Protein AF-A0A3N4J731-F1 (afdb_monomer_lite)

Organism: NCBI:txid1336337

Sequence (318 aa):
MELRLSNFEKCLHQVKSQILVSRDSRQSLLQDPQMEKMYSTIKEFVDAPNLLSREVDTFKVLKNMSKSISDIKNSVNFNQLKITKDENMYIRVFIKSLFLRLDLKSPQLFDRNKLLAFLMKNGTTGIDSHIFINKKTEALRVLSECLTEEKSMFKSSLKNASYQVLPIESFAQHLFNLKNYSTDTESKKEKMRLVAAKWRFITEEIWKSSLSPRKWWEQVFKCLDTLYKETTNSASSSLDLHKCLLANDISKYTPSENTPTSDDNLNLLSDIDNGISEIEVEQEAEEDVTLPDNSDLETESSDERSSITQLSNDDSIL

Secondary structure (DSSP, 8-state):
-HHHHHHHHHHHHHHHHHH---HHHHHHHHH-TTTT---SSHHHHHHHHHHHHHHHHHHHHHHHHHHHHHHHHHHHHHHHTSPPHHHHHHHHHHHHHHHT--S---GGGGSHHHHHHHHHHH-BTTB-HHHHHHTHHHHHHHHHHHHHHHHHHHHHHHH-HHHHTS-HHHHHHHHHT-TTTTTS-HHHHHHHHHHHHHHHHHHTTTTT----HHHHHHHHHHHHHHHHHHHHHSSS-HHHHHHHHHHHHHHHHSPPTTSPPP--------------------------------------------------------

pLDDT: mean 71.12, std 22.88, range [25.11, 96.19]

Foldseek 3Di:
DVVVVVVVVVVVVVVVVVPPCDPVNVVCVVPVPVPPPPPPDPVCVVCVVVVVVVVVVVVVVVVVVNVVVVVVVVVVLVVLLAQDPVNLVQLLLVLLVVLLDLDLDQLLCLPLVSVLVVCLVCPGVPGHSVNCVSNVVNSSVSSVVSSVVSLVLLLVLLLPPVLLLAALQSSLCSNSVDPCLVVDDPVSSVSSSLSSLVQSVLCVVLNPDPDDSVVSVVSSSVSSNVLNVVCVVDPDHSVVVSVVSSVVSNVRNPDDPPDDDDPPPPPDDDDDDDDRDDDDDDDDDDDDDDDDDDDDDDDDDDDDDDDDDDDDDDDDDD

Radius of gyration: 34.02 Å; chains: 1; bounding box: 78×56×100 Å

Struc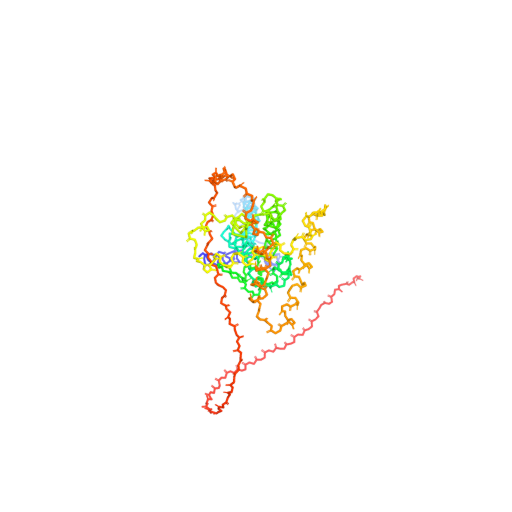ture (mmCIF, N/CA/C/O backbone):
data_AF-A0A3N4J731-F1
#
_entry.id   AF-A0A3N4J731-F1
#
loop_
_atom_site.group_PDB
_atom_site.id
_atom_site.type_symbol
_atom_site.label_atom_id
_atom_site.label_alt_id
_atom_site.label_comp_id
_atom_site.label_asym_id
_atom_site.label_entity_id
_atom_site.label_seq_id
_atom_site.pdbx_PDB_ins_code
_atom_site.Cartn_x
_atom_site.Cartn_y
_atom_site.Cartn_z
_atom_site.occupancy
_atom_site.B_iso_or_equiv
_atom_site.auth_seq_id
_atom_site.auth_comp_id
_atom_site.auth_asym_id
_atom_site.auth_atom_id
_atom_site.pdbx_PDB_model_num
ATOM 1 N N . MET A 1 1 ? -1.343 7.683 31.105 1.00 49.31 1 MET A N 1
ATOM 2 C CA . MET A 1 1 ? -2.789 7.712 30.773 1.00 49.31 1 MET A CA 1
ATOM 3 C C . MET A 1 1 ? -3.466 6.396 31.172 1.00 49.31 1 MET A C 1
ATOM 5 O O . MET A 1 1 ? -4.515 6.442 31.800 1.00 49.31 1 MET A O 1
ATOM 9 N N . GLU A 1 2 ? -2.820 5.251 30.937 1.00 42.38 2 GLU A N 1
ATOM 10 C CA . GLU A 1 2 ? -3.285 3.901 31.316 1.00 42.38 2 GLU A CA 1
ATOM 11 C C . GLU A 1 2 ? -3.574 3.710 32.813 1.00 42.38 2 GLU A C 1
ATOM 13 O O . GLU A 1 2 ? -4.618 3.172 33.164 1.00 42.38 2 GLU A O 1
ATOM 18 N N . LEU A 1 3 ? -2.729 4.240 33.708 1.00 47.56 3 LEU A N 1
ATOM 19 C CA . LEU A 1 3 ? -2.951 4.139 35.161 1.00 47.56 3 LEU A CA 1
ATOM 20 C C . LEU A 1 3 ? -4.273 4.798 35.605 1.00 47.56 3 LEU A C 1
ATOM 22 O O . LEU A 1 3 ? -4.965 4.309 36.495 1.00 47.56 3 LEU A O 1
ATOM 26 N N . ARG A 1 4 ? -4.650 5.909 34.954 1.00 52.44 4 ARG A N 1
ATOM 27 C CA . ARG A 1 4 ? -5.914 6.610 35.232 1.00 52.44 4 ARG A CA 1
ATOM 28 C C . ARG A 1 4 ? -7.114 5.830 34.701 1.00 52.44 4 ARG A C 1
ATOM 30 O O . ARG A 1 4 ? -8.144 5.807 35.365 1.00 52.44 4 ARG A O 1
ATOM 37 N N . LEU A 1 5 ? -6.968 5.168 33.552 1.00 54.72 5 LEU A N 1
ATOM 38 C CA . LEU A 1 5 ? -8.008 4.309 32.988 1.00 54.72 5 LEU A CA 1
ATOM 39 C C . LEU A 1 5 ? -8.229 3.054 33.841 1.00 54.72 5 LEU A C 1
ATOM 41 O O . LEU A 1 5 ? -9.369 2.731 34.149 1.00 54.72 5 LEU A O 1
ATOM 45 N N . SER A 1 6 ? -7.151 2.405 34.292 1.00 62.56 6 SER A N 1
ATOM 46 C CA . SER A 1 6 ? -7.227 1.223 35.159 1.00 62.56 6 SER A CA 1
ATOM 47 C C . SER A 1 6 ? -7.891 1.542 36.503 1.00 62.56 6 SER A C 1
ATOM 49 O O . SER A 1 6 ? -8.760 0.805 36.968 1.00 62.56 6 SER A O 1
ATOM 51 N N . ASN A 1 7 ? -7.557 2.689 37.105 1.00 60.88 7 ASN A N 1
ATOM 52 C CA . ASN A 1 7 ? -8.210 3.141 38.335 1.00 60.88 7 ASN A CA 1
ATOM 53 C C . ASN A 1 7 ? -9.693 3.472 38.114 1.00 60.88 7 ASN A C 1
ATOM 55 O O . ASN A 1 7 ? -10.524 3.172 38.971 1.00 60.88 7 ASN A O 1
ATOM 59 N N . PHE A 1 8 ? -10.040 4.039 36.957 1.00 65.00 8 PHE A N 1
ATOM 60 C CA . PHE A 1 8 ? -11.428 4.303 36.594 1.00 65.00 8 PHE A CA 1
ATOM 61 C C . PHE A 1 8 ? -12.225 3.009 36.364 1.00 65.00 8 PHE A C 1
ATOM 63 O O . PHE A 1 8 ? -13.337 2.891 36.874 1.00 65.00 8 PHE A O 1
ATOM 70 N N . GLU A 1 9 ? -11.655 2.005 35.688 1.00 66.25 9 GLU A N 1
ATOM 71 C CA . GLU A 1 9 ? -12.271 0.680 35.526 1.00 66.25 9 GLU A CA 1
ATOM 72 C C . GLU A 1 9 ? -12.475 -0.041 36.860 1.00 66.25 9 GLU A C 1
ATOM 74 O O . GLU A 1 9 ? -13.540 -0.623 37.077 1.00 66.25 9 GLU A O 1
ATOM 79 N N . LYS A 1 10 ? -11.503 0.036 37.777 1.00 67.00 10 LYS A N 1
ATOM 80 C CA . LYS A 1 10 ? -11.634 -0.519 39.132 1.00 67.00 10 LYS A CA 1
ATOM 81 C C . LYS A 1 10 ? -12.763 0.155 39.910 1.00 67.00 10 LYS A C 1
ATOM 83 O O . LYS A 1 10 ? -13.610 -0.545 40.462 1.00 67.00 10 LYS A O 1
ATOM 88 N N . CYS A 1 11 ? -12.833 1.488 39.883 1.00 61.78 11 CYS A N 1
ATOM 89 C CA . CYS A 1 11 ? -13.945 2.236 40.477 1.00 61.78 11 CYS A CA 1
ATOM 90 C C . CYS A 1 11 ? -15.290 1.835 39.861 1.00 61.78 11 CYS A C 1
ATOM 92 O O . CYS A 1 11 ? -16.267 1.622 40.575 1.00 61.78 11 CYS A O 1
ATOM 94 N N . LEU A 1 12 ? -15.346 1.675 38.540 1.00 63.78 12 LEU A N 1
ATOM 95 C CA . LEU A 1 12 ? -16.556 1.260 37.839 1.00 63.78 12 LEU A CA 1
ATOM 96 C C . LEU A 1 12 ? -17.015 -0.143 38.224 1.00 63.78 12 LEU A C 1
ATOM 98 O O . LEU A 1 12 ? -18.209 -0.369 38.421 1.00 63.78 12 LEU A O 1
ATOM 102 N N . HIS A 1 13 ? -16.078 -1.079 38.354 1.00 65.06 13 HIS A N 1
ATOM 103 C CA . HIS A 1 13 ? -16.375 -2.427 38.821 1.00 65.06 13 HIS A CA 1
ATOM 104 C C . HIS A 1 13 ? -16.884 -2.432 40.262 1.00 65.06 13 HIS A C 1
ATOM 106 O O . HIS A 1 13 ? -17.842 -3.145 40.557 1.00 65.06 13 HIS A O 1
ATOM 112 N N . GLN A 1 14 ? -16.298 -1.604 41.126 1.00 64.62 14 GLN A N 1
ATOM 113 C CA . GLN A 1 14 ? -16.699 -1.461 42.523 1.00 64.62 14 GLN A CA 1
ATOM 114 C C . GLN A 1 14 ? -18.094 -0.836 42.668 1.00 64.62 14 GLN A C 1
ATOM 116 O O . GLN A 1 14 ? -18.895 -1.285 43.480 1.00 64.62 14 GLN A O 1
ATOM 121 N N . VAL A 1 15 ? -18.435 0.151 41.838 1.00 57.56 15 VAL A N 1
ATOM 122 C CA . VAL A 1 15 ? -19.789 0.726 41.805 1.00 57.56 15 VAL A CA 1
ATOM 123 C C . VAL A 1 15 ? -20.791 -0.280 41.228 1.00 57.56 15 VAL A C 1
ATOM 125 O O . VAL A 1 15 ? -21.888 -0.444 41.757 1.00 57.56 15 VAL A O 1
ATOM 128 N N . LYS A 1 16 ? -20.421 -1.022 40.177 1.00 55.97 16 LYS A N 1
ATOM 129 C CA . LYS A 1 16 ? -21.290 -2.042 39.569 1.00 55.97 16 LYS A CA 1
ATOM 130 C C . LYS A 1 16 ? -21.583 -3.209 40.520 1.00 55.97 16 LYS A C 1
ATOM 132 O O . LYS A 1 16 ? -22.713 -3.693 40.527 1.00 55.97 16 LYS A O 1
ATOM 137 N N . SER A 1 17 ? -20.609 -3.646 41.323 1.00 55.53 17 SER A N 1
ATOM 138 C CA . SER A 1 17 ? -20.815 -4.698 42.330 1.00 55.53 17 SER A CA 1
ATOM 139 C C . SER A 1 17 ? -21.686 -4.236 43.501 1.00 55.53 17 SER A C 1
ATOM 141 O O . SER A 1 17 ? -22.395 -5.053 44.073 1.00 55.53 17 SER A O 1
ATOM 143 N N . GLN A 1 18 ? -21.703 -2.935 43.806 1.00 54.03 18 GLN A N 1
ATOM 144 C CA . GLN A 1 18 ? -22.585 -2.348 44.822 1.00 54.03 18 GLN A CA 1
ATOM 145 C C . GLN A 1 18 ? -24.022 -2.107 44.324 1.00 54.03 18 GLN A C 1
ATOM 147 O O . GLN A 1 18 ? -24.947 -2.061 45.129 1.00 54.03 18 GLN A O 1
ATOM 152 N N . ILE A 1 19 ? -24.233 -1.967 43.009 1.00 54.53 19 ILE A N 1
ATOM 153 C CA . ILE A 1 19 ? -25.565 -1.766 42.400 1.00 54.53 19 ILE A CA 1
ATOM 154 C C . ILE A 1 19 ? -26.286 -3.100 42.121 1.00 54.53 19 ILE A C 1
ATOM 156 O O . ILE A 1 19 ? -27.514 -3.134 41.997 1.00 54.53 19 ILE A O 1
ATOM 160 N N . LEU A 1 20 ? -25.553 -4.215 42.044 1.00 47.78 20 LEU A N 1
ATOM 161 C CA . LEU A 1 20 ? -26.133 -5.557 41.982 1.00 47.78 20 LEU A CA 1
ATOM 162 C C . LEU A 1 20 ? -26.723 -5.924 43.349 1.00 47.78 20 LEU A C 1
ATOM 164 O O . LEU A 1 20 ? -26.090 -6.577 44.171 1.00 47.78 20 LEU A O 1
ATOM 168 N N . VAL A 1 21 ? -27.970 -5.513 43.581 1.00 49.22 21 VAL A N 1
ATOM 169 C CA . VAL A 1 21 ? -28.785 -6.053 44.671 1.00 49.22 21 VAL A CA 1
ATOM 170 C C . VAL A 1 21 ? -28.921 -7.555 44.418 1.00 49.22 21 VAL A C 1
ATOM 172 O O . VAL A 1 21 ? -29.627 -7.966 43.492 1.00 49.22 21 VAL A O 1
ATOM 175 N N . SER A 1 22 ? -28.192 -8.361 45.195 1.00 45.38 22 SER A N 1
ATOM 176 C CA . SER A 1 22 ? -28.212 -9.822 45.108 1.00 45.38 22 SER A CA 1
ATOM 177 C C . SER A 1 22 ? -29.655 -10.336 45.186 1.00 45.38 22 SER A C 1
ATOM 179 O O . SER A 1 22 ? -30.515 -9.749 45.853 1.00 45.38 22 SER A O 1
ATOM 181 N N . ARG A 1 23 ? -29.939 -11.449 44.499 1.00 46.91 23 ARG A N 1
ATOM 182 C CA . ARG A 1 23 ? -31.225 -12.153 44.622 1.00 46.91 23 ARG A CA 1
ATOM 183 C C . ARG A 1 23 ? -31.491 -12.541 46.082 1.00 46.91 23 ARG A C 1
ATOM 185 O O . ARG A 1 23 ? -32.634 -12.439 46.519 1.00 46.91 23 ARG A O 1
ATOM 192 N N . ASP A 1 24 ? -30.431 -12.820 46.837 1.00 48.88 24 ASP A N 1
ATOM 193 C CA . ASP A 1 24 ? -30.470 -13.083 48.276 1.00 48.88 24 ASP A CA 1
ATOM 194 C C . ASP A 1 24 ? -30.790 -11.819 49.079 1.00 48.88 24 ASP A C 1
ATOM 196 O O . ASP A 1 24 ? -31.502 -11.899 50.067 1.00 48.88 24 ASP A O 1
ATOM 200 N N . SER A 1 25 ? -30.370 -10.629 48.632 1.00 50.75 25 SER A N 1
ATOM 201 C CA . SER A 1 25 ? -30.771 -9.355 49.252 1.00 50.75 25 SER A CA 1
ATOM 202 C C . SER A 1 25 ? -32.240 -9.013 48.978 1.00 50.75 25 SER A C 1
ATOM 204 O O . SER A 1 25 ? -32.904 -8.424 49.824 1.00 50.75 25 SER A O 1
ATOM 206 N N . ARG A 1 26 ? -32.781 -9.402 47.811 1.00 47.69 26 ARG A N 1
ATOM 207 C CA . ARG A 1 26 ? -34.223 -9.281 47.516 1.00 47.69 26 ARG A CA 1
ATOM 208 C C . ARG A 1 26 ? -35.060 -10.292 48.298 1.00 47.69 26 ARG A C 1
ATOM 210 O O . ARG A 1 26 ? -36.167 -9.959 48.704 1.00 47.69 26 ARG A O 1
ATOM 217 N N . GLN A 1 27 ? -34.549 -11.506 48.500 1.00 43.97 27 GLN A N 1
ATOM 218 C CA . GLN A 1 27 ? -35.215 -12.523 49.312 1.00 43.97 27 GLN A CA 1
ATOM 219 C C . GLN A 1 27 ? -35.080 -12.252 50.812 1.00 43.97 27 GLN A C 1
ATOM 221 O O . GLN A 1 27 ? -36.060 -12.455 51.515 1.00 43.97 27 GLN A O 1
ATOM 226 N N . SER A 1 28 ? -33.963 -11.703 51.303 1.00 45.31 28 SER A N 1
ATOM 227 C CA . SER A 1 28 ? -33.838 -11.322 52.717 1.00 45.31 28 SER A CA 1
ATOM 228 C C . SER A 1 28 ? -34.755 -10.150 53.073 1.00 45.31 28 SER A C 1
ATOM 230 O O . SER A 1 28 ? -35.303 -10.136 54.163 1.00 45.31 28 SER A O 1
ATOM 232 N N . LEU A 1 29 ? -35.012 -9.220 52.144 1.00 46.31 29 LEU A N 1
ATOM 233 C CA . LEU A 1 29 ? -36.025 -8.163 52.305 1.00 46.31 29 LEU A CA 1
ATOM 234 C C . LEU A 1 29 ? -37.467 -8.698 52.374 1.00 46.31 29 LEU A C 1
ATOM 236 O O . LEU A 1 29 ? -38.333 -8.033 52.932 1.00 46.31 29 LEU A O 1
ATOM 240 N N . LEU A 1 30 ? -37.728 -9.878 51.802 1.00 47.12 30 LEU A N 1
ATOM 241 C CA . LEU A 1 30 ? -39.038 -10.544 51.809 1.00 47.12 30 LEU A CA 1
ATOM 242 C C . LEU A 1 30 ? -39.175 -11.607 52.913 1.00 47.12 30 LEU A C 1
ATOM 244 O O . LEU A 1 30 ? -40.289 -12.040 53.190 1.00 47.12 30 LEU A O 1
ATOM 248 N N . GLN A 1 31 ? -38.066 -12.045 53.513 1.00 45.09 31 GLN A N 1
ATOM 249 C CA . GLN A 1 31 ? -38.021 -13.093 54.539 1.00 45.09 31 GLN A CA 1
ATOM 250 C C . GLN A 1 31 ? -37.609 -12.581 55.921 1.00 45.09 31 GLN A C 1
ATOM 252 O O . GLN A 1 31 ? -37.561 -13.379 56.855 1.00 45.09 31 GLN A O 1
ATOM 257 N N . ASP A 1 32 ? -37.328 -11.285 56.080 1.00 39.50 32 ASP A N 1
ATOM 258 C CA . ASP A 1 32 ? -37.081 -10.709 57.399 1.00 39.50 32 ASP A CA 1
ATOM 259 C C . ASP A 1 32 ? -38.378 -10.792 58.235 1.00 39.50 32 ASP A C 1
ATOM 261 O O . ASP A 1 32 ? -39.379 -10.160 57.873 1.00 39.50 32 ASP A O 1
ATOM 265 N N . PRO A 1 33 ? -38.405 -11.529 59.366 1.00 44.66 33 PRO A N 1
ATOM 266 C CA . PRO A 1 33 ? -39.569 -11.598 60.254 1.00 44.66 33 PRO A CA 1
ATOM 267 C C . PRO A 1 33 ? -39.905 -10.243 60.904 1.00 44.66 33 PRO A C 1
ATOM 269 O O . PRO A 1 33 ? -40.845 -10.145 61.685 1.00 44.66 33 PRO A O 1
ATOM 272 N N . GLN A 1 34 ? -39.138 -9.191 60.597 1.00 43.50 34 GLN A N 1
ATOM 273 C CA . GLN A 1 34 ? -39.328 -7.813 61.047 1.00 43.50 34 GLN A CA 1
ATOM 274 C C . GLN 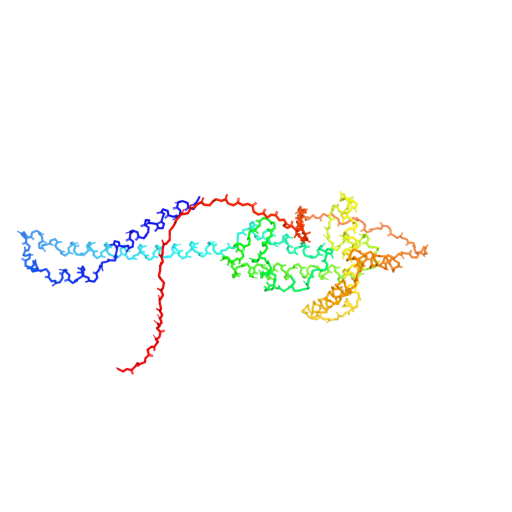A 1 34 ? -40.157 -6.931 60.093 1.00 43.50 34 GLN A C 1
ATOM 276 O O . GLN A 1 34 ? -40.202 -5.715 60.277 1.00 43.50 34 GLN A O 1
ATOM 281 N N . MET A 1 35 ? -40.875 -7.501 59.118 1.00 43.25 35 MET A N 1
ATOM 282 C CA . MET A 1 35 ? -41.910 -6.775 58.349 1.00 43.25 35 MET A CA 1
ATOM 283 C C . MET A 1 35 ? -43.155 -6.399 59.182 1.00 43.25 35 MET A C 1
ATOM 285 O O . MET A 1 35 ? -44.145 -5.919 58.643 1.00 43.25 35 MET A O 1
ATOM 289 N N . GLU A 1 36 ? -43.091 -6.547 60.506 1.00 46.19 36 GLU A N 1
ATOM 290 C CA . GLU A 1 36 ? -43.987 -5.901 61.467 1.00 46.19 36 GLU A CA 1
ATOM 291 C C . GLU A 1 36 ? -43.300 -4.710 62.166 1.00 46.19 36 GLU A C 1
ATOM 293 O O . GLU A 1 36 ? -43.545 -4.416 63.333 1.00 46.19 36 GLU A O 1
ATOM 298 N N . LYS A 1 37 ? -42.427 -3.965 61.472 1.00 53.00 37 LYS A N 1
ATOM 299 C CA . LYS A 1 37 ? -42.097 -2.596 61.902 1.00 53.00 37 LYS A CA 1
ATOM 300 C C . LYS A 1 37 ? -43.277 -1.684 61.596 1.00 53.00 37 LYS A C 1
ATOM 302 O O . LYS A 1 37 ? -43.296 -0.934 60.625 1.00 53.00 37 LYS A O 1
ATOM 307 N N . MET A 1 38 ? -44.274 -1.787 62.467 1.00 51.81 38 MET A N 1
ATOM 308 C CA . MET A 1 38 ? -45.258 -0.749 62.727 1.00 51.81 38 MET A CA 1
ATOM 309 C C . MET A 1 38 ? -44.495 0.579 62.823 1.00 51.81 38 MET A C 1
ATOM 311 O O . MET A 1 38 ? -43.558 0.686 63.614 1.00 51.81 38 MET A O 1
ATOM 315 N N . TYR A 1 39 ? -44.832 1.551 61.971 1.00 49.03 39 TYR A N 1
ATOM 316 C CA . TYR A 1 39 ? -44.249 2.892 62.014 1.00 49.03 39 TYR A CA 1
ATOM 317 C C . TYR A 1 39 ? -44.238 3.379 63.465 1.00 49.03 39 TYR A C 1
ATOM 319 O O . TYR A 1 39 ? -45.290 3.459 64.101 1.00 49.03 39 TYR A O 1
ATOM 327 N N . SER A 1 40 ? -43.053 3.656 64.008 1.00 58.97 40 SER A N 1
ATOM 328 C CA . SER A 1 40 ? -42.881 3.902 65.446 1.00 58.97 40 SER A CA 1
ATOM 329 C C . SER A 1 40 ? -43.500 5.246 65.843 1.00 58.97 40 SER A C 1
ATOM 331 O O . SER A 1 40 ? -43.754 5.510 67.017 1.00 58.97 40 SER A O 1
ATOM 333 N N . THR A 1 41 ? -43.757 6.108 64.850 1.00 60.28 41 THR A N 1
ATOM 334 C CA . THR A 1 41 ? -44.431 7.399 64.993 1.00 60.28 41 THR A CA 1
ATOM 335 C C . THR A 1 41 ? -45.361 7.694 63.808 1.00 60.28 41 THR A C 1
ATOM 337 O O . THR A 1 41 ? -45.096 7.302 62.673 1.00 60.28 41 THR A O 1
ATOM 340 N N . ILE A 1 42 ? -46.431 8.470 64.043 1.00 62.31 42 ILE A N 1
ATOM 341 C CA . ILE A 1 42 ? -47.350 8.966 62.991 1.00 62.31 42 ILE A CA 1
ATOM 342 C C . ILE A 1 42 ? -46.585 9.725 61.897 1.00 62.31 42 ILE A C 1
ATOM 344 O O . ILE A 1 42 ? -46.932 9.650 60.724 1.00 62.31 42 ILE A O 1
ATOM 348 N N . LYS A 1 43 ? -45.509 10.421 62.276 1.00 66.69 43 LYS A N 1
ATOM 349 C CA . LYS A 1 43 ? -44.629 11.129 61.348 1.00 66.69 43 LYS A CA 1
ATOM 350 C C . LYS A 1 43 ? -43.991 10.180 60.329 1.00 66.69 43 LYS A C 1
ATOM 352 O O . LYS A 1 43 ? -44.027 10.473 59.144 1.00 66.69 43 LYS A O 1
ATOM 357 N N . GLU A 1 44 ? -43.478 9.029 60.763 1.00 60.00 44 GLU A N 1
ATOM 358 C CA . GLU A 1 44 ? -42.907 8.024 59.854 1.00 60.00 44 GLU A CA 1
ATOM 359 C C . GLU A 1 44 ? -43.958 7.433 58.906 1.00 60.00 44 GLU A C 1
ATOM 361 O O . GLU A 1 44 ? -43.653 7.211 57.739 1.00 60.00 44 GLU A O 1
ATOM 366 N N . PHE A 1 45 ? -45.197 7.233 59.368 1.00 56.00 45 PHE A N 1
ATOM 367 C CA . PHE A 1 45 ? -46.302 6.769 58.520 1.00 56.00 45 PHE A CA 1
ATOM 368 C C . PHE A 1 45 ? -46.689 7.804 57.451 1.00 56.00 45 PHE A C 1
ATOM 370 O O . PHE A 1 45 ? -46.893 7.456 56.290 1.00 56.00 45 PHE A O 1
ATOM 377 N N . VAL A 1 46 ? -46.762 9.084 57.831 1.00 63.22 46 VAL A N 1
ATOM 378 C CA . VAL A 1 46 ? -47.113 10.190 56.924 1.00 63.22 46 VAL A CA 1
ATOM 379 C C . VAL A 1 46 ? -45.976 10.511 55.948 1.00 63.22 46 VAL A C 1
ATOM 381 O O . VAL A 1 46 ? -46.239 10.838 54.792 1.00 63.22 46 VAL A O 1
ATOM 384 N N . ASP A 1 47 ? -44.719 10.374 56.375 1.00 60.88 47 ASP A N 1
ATOM 385 C CA . ASP A 1 47 ? -43.539 10.627 55.543 1.00 60.88 47 ASP A CA 1
ATOM 386 C C . ASP A 1 47 ? -43.162 9.425 54.652 1.00 60.88 47 ASP A C 1
ATOM 388 O O . ASP A 1 47 ? -42.411 9.593 53.689 1.00 60.88 47 ASP A O 1
ATOM 392 N N . ALA A 1 48 ? -43.689 8.220 54.907 1.00 61.59 48 ALA A N 1
ATOM 393 C CA . ALA A 1 48 ? -43.351 7.005 54.157 1.00 61.59 48 ALA A CA 1
ATOM 394 C C . ALA A 1 48 ? -43.603 7.089 52.635 1.00 61.59 48 ALA A C 1
ATOM 396 O O . ALA A 1 48 ? -42.718 6.682 51.878 1.00 61.59 48 ALA A O 1
ATOM 397 N N . PRO A 1 49 ? -44.725 7.654 52.135 1.00 65.50 49 PRO A N 1
ATOM 398 C CA . PRO A 1 49 ? -44.922 7.857 50.697 1.00 65.50 49 PRO A CA 1
ATOM 399 C C . PRO A 1 49 ? -43.888 8.815 50.088 1.00 65.50 49 PRO A C 1
ATOM 401 O O . PRO A 1 49 ? -43.423 8.595 48.968 1.00 65.50 49 PRO A O 1
ATOM 404 N N . ASN A 1 50 ? -43.477 9.845 50.838 1.00 69.81 50 ASN A N 1
ATOM 405 C CA . ASN A 1 50 ? -42.429 10.778 50.417 1.00 69.81 50 ASN A CA 1
ATOM 406 C C . ASN A 1 50 ? -41.054 10.094 50.386 1.00 69.81 50 ASN A C 1
ATOM 408 O O . ASN A 1 50 ? -40.264 10.339 49.472 1.00 69.81 50 ASN A O 1
ATOM 412 N N . LEU A 1 51 ? -40.780 9.204 51.346 1.00 71.38 51 LEU A N 1
ATOM 413 C CA . LEU A 1 51 ? -39.561 8.397 51.384 1.00 71.38 51 LEU A CA 1
ATOM 414 C C . LEU A 1 51 ? -39.486 7.451 50.179 1.00 71.38 51 LEU A C 1
ATOM 416 O O . LEU A 1 51 ? -38.479 7.442 49.474 1.00 71.38 51 LEU A O 1
ATOM 420 N N . LEU A 1 52 ? -40.579 6.735 49.893 1.00 71.38 52 LEU A N 1
ATOM 421 C CA . LEU A 1 52 ? -40.674 5.817 48.758 1.00 71.38 52 LEU A CA 1
ATOM 422 C C . LEU A 1 52 ? -40.539 6.559 47.422 1.00 71.38 52 LEU A C 1
ATOM 424 O O . LEU A 1 52 ? -39.825 6.102 46.531 1.00 71.38 52 LEU A O 1
ATOM 428 N N . SER A 1 53 ? -41.162 7.736 47.283 1.00 73.75 53 SER A N 1
ATOM 429 C CA . SER A 1 53 ? -40.980 8.583 46.096 1.00 73.75 53 SER A CA 1
ATOM 430 C C . SER A 1 53 ? -39.512 8.976 45.913 1.00 73.75 53 SER A C 1
ATOM 432 O O . SER A 1 53 ? -38.977 8.884 44.808 1.00 73.75 53 SER A O 1
ATOM 434 N N . ARG A 1 54 ? -38.828 9.354 47.002 1.00 74.69 54 ARG A N 1
ATOM 435 C CA . ARG A 1 54 ? -37.405 9.714 46.975 1.00 74.69 54 ARG A CA 1
ATOM 436 C C . ARG A 1 54 ? -36.517 8.526 46.604 1.00 74.69 54 ARG A C 1
ATOM 438 O O . ARG A 1 54 ? -35.553 8.694 45.856 1.00 74.69 54 ARG A O 1
ATOM 445 N N . GLU A 1 55 ? -36.829 7.331 47.094 1.00 75.94 55 GLU A N 1
ATOM 446 C CA . GLU A 1 55 ? -36.128 6.098 46.724 1.00 75.94 55 GLU A CA 1
ATOM 447 C C . GLU A 1 55 ? -36.327 5.760 45.246 1.00 75.94 55 GLU A C 1
ATOM 449 O O . GLU A 1 55 ? -35.349 5.501 44.546 1.00 75.94 55 GLU A O 1
ATOM 454 N N . VAL A 1 56 ? -37.559 5.839 44.733 1.00 76.62 56 VAL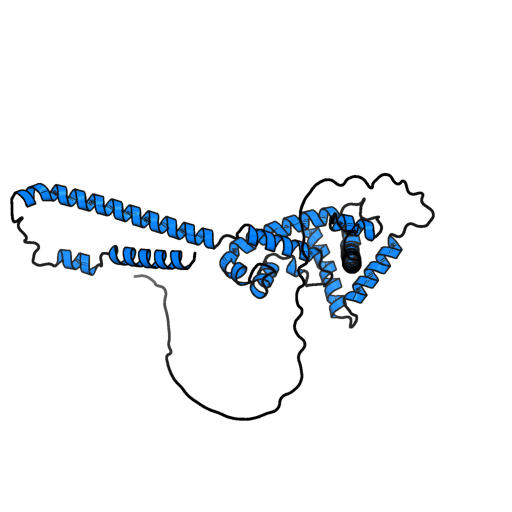 A N 1
ATOM 455 C CA . VAL A 1 56 ? -37.864 5.621 43.310 1.00 76.62 56 VAL A CA 1
ATOM 456 C C . VAL A 1 56 ? -37.082 6.590 42.424 1.00 76.62 56 VAL A C 1
ATOM 458 O O . VAL A 1 56 ? -36.496 6.172 41.422 1.00 76.62 56 VAL A O 1
ATOM 461 N N . ASP A 1 57 ? -37.028 7.870 42.786 1.00 78.94 57 ASP A N 1
ATOM 462 C CA . ASP A 1 57 ? -36.266 8.860 42.026 1.00 78.94 57 ASP A CA 1
ATOM 463 C C . ASP A 1 57 ? -34.755 8.612 42.117 1.00 78.94 57 ASP A C 1
ATOM 465 O O . ASP A 1 57 ? -34.057 8.690 41.103 1.00 78.94 57 ASP A O 1
ATOM 469 N N . THR A 1 58 ? -34.258 8.176 43.278 1.00 78.88 58 THR A N 1
ATOM 470 C CA . THR A 1 58 ? -32.864 7.732 43.441 1.00 78.88 58 THR A CA 1
ATOM 471 C C . THR A 1 58 ? -32.554 6.534 42.534 1.00 78.88 58 THR A C 1
ATOM 473 O O . THR A 1 58 ? -31.548 6.539 41.821 1.00 78.88 58 THR A O 1
ATOM 476 N N . PHE A 1 59 ? -33.439 5.535 42.466 1.00 81.75 59 PHE A N 1
ATOM 477 C CA . PHE A 1 59 ? -33.289 4.379 41.577 1.00 81.75 59 PHE A CA 1
ATOM 478 C C . PHE A 1 59 ? -33.316 4.765 40.095 1.00 81.75 59 PHE A C 1
ATOM 480 O O . PHE A 1 59 ? -32.530 4.225 39.312 1.00 81.75 59 PHE A O 1
ATOM 487 N N . LYS A 1 60 ? -34.176 5.707 39.684 1.00 82.25 60 LYS A N 1
ATOM 488 C CA . LYS A 1 60 ? -34.180 6.231 38.306 1.00 82.25 60 LYS A CA 1
ATOM 489 C C . LYS A 1 60 ? -32.845 6.891 37.965 1.00 82.25 60 LYS A C 1
ATOM 491 O O . LYS A 1 60 ? -32.298 6.621 36.895 1.00 82.25 60 LYS A O 1
ATOM 496 N N . VAL A 1 61 ? -32.303 7.710 38.869 1.00 86.19 61 VAL A N 1
ATOM 497 C CA . VAL A 1 61 ? -30.995 8.356 38.686 1.00 86.19 61 VAL A CA 1
ATOM 498 C C . VAL A 1 61 ? -29.887 7.309 38.568 1.00 86.19 61 VAL A C 1
ATOM 500 O O . VAL A 1 61 ? -29.118 7.359 37.610 1.00 86.19 61 VAL A O 1
ATOM 503 N N . LEU A 1 62 ? -29.848 6.310 39.454 1.00 85.12 62 LEU A N 1
ATOM 504 C CA . LEU A 1 62 ? -28.858 5.227 39.401 1.00 85.12 62 LEU A CA 1
ATOM 505 C C . LEU A 1 62 ? -28.958 4.403 38.111 1.00 85.12 62 LEU A C 1
ATOM 507 O O . LEU A 1 62 ? -27.939 4.078 37.500 1.00 85.12 62 LEU A O 1
ATOM 511 N N . LYS A 1 63 ? -30.177 4.102 37.648 1.00 86.12 63 LYS A N 1
ATOM 512 C CA . LYS A 1 63 ? -30.404 3.405 36.374 1.00 86.12 63 LYS A CA 1
ATOM 513 C C . LYS A 1 63 ? -29.888 4.222 35.189 1.00 86.12 63 LYS A C 1
ATOM 515 O O . LYS A 1 63 ? -29.227 3.670 34.309 1.00 86.12 63 LYS A O 1
ATOM 520 N N . ASN A 1 64 ? -30.153 5.527 35.177 1.00 87.94 64 ASN A N 1
ATOM 521 C CA . ASN A 1 64 ? -29.653 6.426 34.139 1.00 87.94 64 ASN A CA 1
ATOM 522 C C . ASN A 1 64 ? -28.122 6.520 34.170 1.00 87.94 64 ASN A C 1
ATOM 524 O O . ASN A 1 64 ? -27.493 6.396 33.124 1.00 87.94 64 ASN A O 1
ATOM 528 N N . MET A 1 65 ? -27.517 6.639 35.355 1.00 89.31 65 MET A N 1
ATOM 529 C CA . MET A 1 65 ? -26.060 6.624 35.519 1.00 89.31 65 MET A CA 1
ATOM 530 C C . MET A 1 65 ? -25.442 5.316 35.018 1.00 89.31 65 MET A C 1
ATOM 532 O O . MET A 1 65 ? -24.461 5.351 34.282 1.00 89.31 65 MET A O 1
ATOM 536 N N . SER A 1 66 ? -26.031 4.166 35.357 1.00 88.62 66 SER A N 1
ATOM 537 C CA . SER A 1 66 ? -25.573 2.855 34.881 1.00 88.62 66 SER A CA 1
ATOM 538 C C . SER A 1 66 ? -25.591 2.761 33.352 1.00 88.62 66 SER A C 1
ATOM 540 O O . SER A 1 66 ? -24.630 2.274 32.751 1.00 88.62 66 SER A O 1
ATOM 542 N N . LYS A 1 67 ? -26.638 3.297 32.712 1.00 89.94 67 LYS A N 1
ATOM 543 C CA . LYS A 1 67 ? -26.711 3.394 31.252 1.00 89.94 67 LYS A CA 1
ATOM 544 C C . LYS A 1 67 ? -25.605 4.293 30.693 1.00 89.94 67 LYS A C 1
ATOM 546 O O . LYS A 1 67 ? -24.846 3.841 29.844 1.00 89.94 67 LYS A O 1
ATOM 551 N N . SER A 1 68 ? -25.454 5.514 31.210 1.00 89.62 68 SER A N 1
ATOM 552 C CA . SER A 1 68 ? -24.411 6.447 30.760 1.00 89.62 68 SER A CA 1
ATOM 553 C C . SER A 1 68 ? -23.002 5.872 30.917 1.00 89.62 68 SER A C 1
ATOM 555 O O . SER A 1 68 ? -22.163 6.036 30.039 1.00 89.62 68 SER A O 1
ATOM 557 N N . ILE A 1 69 ? -22.747 5.145 32.003 1.00 89.12 69 ILE A N 1
ATOM 558 C CA . ILE A 1 69 ? -21.501 4.411 32.232 1.00 89.12 69 ILE A CA 1
ATOM 559 C C . ILE A 1 69 ? -21.258 3.369 31.1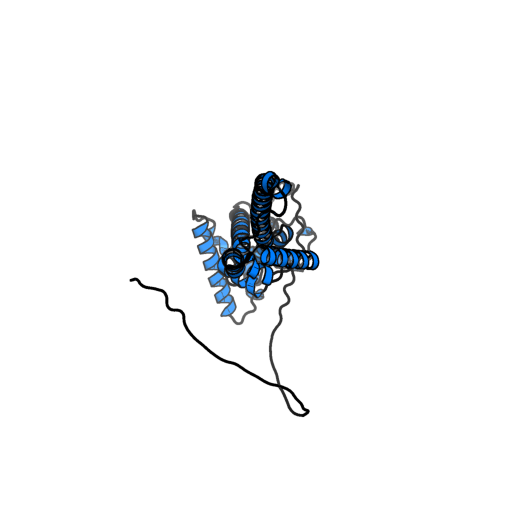37 1.00 89.12 69 ILE A C 1
ATOM 561 O O . ILE A 1 69 ? -20.147 3.267 30.615 1.00 89.12 69 ILE A O 1
ATOM 565 N N . SER A 1 70 ? -22.287 2.593 30.788 1.00 85.12 70 SER A N 1
ATOM 566 C CA . SER A 1 70 ? -22.193 1.600 29.721 1.00 85.12 70 SER A CA 1
ATOM 567 C C . SER A 1 70 ? -21.897 2.263 28.377 1.00 85.12 70 SER A C 1
ATOM 569 O O . SER A 1 70 ? -21.042 1.784 27.633 1.00 85.12 70 SER A O 1
ATOM 571 N N . ASP A 1 71 ? -22.552 3.386 28.089 1.00 85.69 71 ASP A N 1
ATOM 572 C CA . ASP A 1 71 ? -22.348 4.147 26.857 1.00 85.69 71 ASP A CA 1
ATOM 573 C C . ASP A 1 71 ? -20.919 4.713 26.782 1.00 85.69 71 ASP A C 1
ATOM 575 O O . ASP A 1 71 ? -20.255 4.596 25.750 1.00 85.69 71 ASP A O 1
ATOM 579 N N . ILE A 1 72 ? -20.395 5.245 27.893 1.00 86.69 72 ILE A N 1
ATOM 580 C CA . ILE A 1 72 ? -19.004 5.713 27.996 1.00 86.69 72 ILE A CA 1
ATOM 581 C C . ILE A 1 72 ? -18.033 4.554 27.774 1.00 86.69 72 ILE A C 1
ATOM 583 O O . ILE A 1 72 ? -17.109 4.691 26.975 1.00 86.69 72 ILE A O 1
ATOM 587 N N . LYS A 1 73 ? -18.244 3.405 28.427 1.00 84.88 73 LYS A N 1
ATOM 588 C CA . LYS A 1 73 ? -17.387 2.224 28.255 1.00 84.88 73 LYS A CA 1
ATOM 589 C C . LYS A 1 73 ? -17.345 1.778 26.793 1.00 84.88 73 LYS A C 1
ATOM 591 O O . LYS A 1 73 ? -16.268 1.559 26.246 1.00 84.88 73 LYS A O 1
ATOM 596 N N . ASN A 1 74 ? -18.505 1.701 26.145 1.00 82.75 74 ASN A N 1
ATOM 597 C CA . ASN A 1 74 ? -18.601 1.331 24.736 1.00 82.75 74 ASN A CA 1
ATOM 598 C C . ASN A 1 74 ? -17.889 2.349 23.831 1.00 82.75 74 ASN A C 1
ATOM 600 O O . ASN A 1 74 ? -17.163 1.957 22.920 1.00 82.75 74 ASN A O 1
ATOM 604 N N . SER A 1 75 ? -18.040 3.646 24.111 1.00 79.88 75 SER A N 1
ATOM 605 C CA . SER A 1 75 ? -17.360 4.721 23.380 1.00 79.88 75 SER A CA 1
ATOM 606 C C . SER A 1 75 ? -15.835 4.668 23.538 1.00 79.88 75 SER A C 1
ATOM 608 O O . SER A 1 75 ? -15.103 4.794 22.555 1.00 79.88 75 SER A O 1
ATOM 610 N N . VAL A 1 76 ? -15.337 4.423 24.754 1.00 80.50 76 VAL A N 1
ATOM 611 C CA . VAL A 1 76 ? -13.900 4.273 25.032 1.00 80.50 76 VAL A CA 1
ATOM 612 C C . VAL A 1 76 ? -13.334 3.063 24.295 1.00 80.50 76 VAL A C 1
ATOM 614 O O . VAL A 1 76 ? -12.347 3.211 23.578 1.00 80.50 76 VAL A O 1
ATOM 617 N N . ASN A 1 77 ? -13.994 1.906 24.388 1.00 80.25 77 ASN A N 1
ATOM 618 C CA . ASN A 1 77 ? -13.571 0.695 23.684 1.00 80.25 77 ASN A CA 1
ATOM 619 C C . ASN A 1 77 ? -13.544 0.911 22.166 1.00 80.25 77 ASN A C 1
ATOM 621 O O . ASN A 1 77 ? -12.578 0.554 21.499 1.00 80.25 77 ASN A O 1
ATOM 625 N N . PHE A 1 78 ? -14.574 1.555 21.610 1.00 78.31 78 PHE A N 1
ATOM 626 C CA . PHE A 1 78 ? -14.620 1.860 20.183 1.00 78.31 78 PHE A CA 1
ATOM 627 C C . PHE A 1 78 ? -13.478 2.787 19.752 1.00 78.31 78 PHE A C 1
ATOM 629 O O . PHE A 1 78 ? -12.862 2.563 18.714 1.00 78.31 78 PHE A O 1
ATOM 636 N N . ASN A 1 79 ? -13.159 3.809 20.549 1.00 74.38 79 ASN A N 1
ATOM 637 C CA . ASN A 1 79 ? -12.063 4.724 20.238 1.00 74.38 79 ASN A CA 1
ATOM 638 C C . ASN A 1 79 ? -10.678 4.081 20.411 1.00 74.38 79 ASN A C 1
ATOM 640 O O . ASN A 1 79 ? -9.777 4.417 19.650 1.00 74.38 79 ASN A O 1
ATOM 644 N N . GLN A 1 80 ? -10.505 3.132 21.336 1.00 80.19 80 GLN A N 1
ATOM 645 C CA . GLN A 1 80 ? -9.261 2.360 21.464 1.00 80.19 80 GLN A CA 1
ATOM 646 C C . GLN A 1 80 ? -8.995 1.466 20.247 1.00 80.19 80 GLN A C 1
ATOM 648 O O . GLN A 1 80 ? -7.842 1.241 19.892 1.00 80.19 80 GLN A O 1
ATOM 653 N N . LEU A 1 81 ? -10.049 0.993 19.577 1.00 87.00 81 LEU A N 1
ATOM 654 C CA . LEU A 1 81 ? -9.942 0.161 18.376 1.00 87.00 81 LEU A CA 1
ATOM 655 C C . LEU A 1 81 ? -9.716 0.970 17.087 1.00 87.00 81 LEU A C 1
ATOM 657 O O . LEU A 1 81 ? -9.480 0.380 16.032 1.00 87.00 81 LEU A O 1
ATOM 661 N N . LYS A 1 82 ? -9.773 2.307 17.147 1.00 92.00 82 LYS A N 1
ATOM 662 C CA . LYS A 1 82 ? -9.520 3.166 15.985 1.00 92.00 82 LYS A CA 1
ATOM 663 C C . LYS A 1 82 ? -8.035 3.365 15.741 1.00 92.00 82 LYS A C 1
ATOM 665 O O . LYS A 1 82 ? -7.256 3.596 16.669 1.00 92.00 82 LYS A O 1
ATOM 670 N N . ILE A 1 83 ? -7.669 3.348 14.466 1.00 92.75 83 ILE A N 1
ATOM 671 C CA . ILE A 1 83 ? -6.350 3.768 14.010 1.00 92.75 83 ILE A CA 1
ATOM 672 C C . ILE A 1 83 ? -6.231 5.281 14.226 1.00 92.75 83 ILE A C 1
ATOM 674 O O . ILE A 1 83 ? -7.110 6.047 13.823 1.00 92.75 83 ILE A O 1
ATOM 678 N N . THR A 1 84 ? -5.175 5.710 14.912 1.00 93.56 84 THR A N 1
ATOM 679 C CA . THR A 1 84 ? -4.910 7.131 15.162 1.00 93.56 84 THR A CA 1
ATOM 680 C C . THR A 1 84 ? -4.414 7.819 13.889 1.00 93.56 84 THR A C 1
ATOM 682 O O . THR A 1 84 ? -4.060 7.174 12.900 1.00 93.56 84 THR A O 1
ATOM 685 N N . LYS A 1 85 ? -4.379 9.157 13.889 1.00 93.94 85 LYS A N 1
ATOM 686 C CA . LYS A 1 85 ? -3.863 9.922 12.745 1.00 93.94 85 LYS A CA 1
ATOM 687 C C . LYS A 1 85 ? -2.391 9.594 12.460 1.00 93.94 85 LYS A C 1
ATOM 689 O O . LYS A 1 85 ? -2.031 9.432 11.297 1.00 93.94 85 LYS A O 1
ATOM 694 N N . ASP A 1 86 ? -1.585 9.447 13.507 1.00 94.31 86 ASP A N 1
ATOM 695 C CA . ASP A 1 86 ? -0.153 9.160 13.389 1.00 94.31 86 ASP A CA 1
ATOM 696 C C . ASP A 1 86 ? 0.086 7.725 12.903 1.00 94.31 86 ASP A C 1
ATOM 698 O O . ASP A 1 86 ? 0.861 7.506 11.976 1.00 94.31 86 ASP A O 1
ATOM 702 N N . GLU A 1 87 ? -0.665 6.750 13.426 1.00 95.06 87 GLU A N 1
ATOM 703 C CA . GLU A 1 87 ? -0.652 5.377 12.906 1.00 95.06 87 GLU A CA 1
ATOM 704 C C . GLU A 1 87 ? -1.059 5.351 11.419 1.00 95.06 87 GLU A C 1
ATOM 706 O O . GLU A 1 87 ? -0.404 4.733 10.585 1.00 95.06 87 GLU A O 1
ATOM 711 N N . ASN A 1 88 ? -2.105 6.080 11.024 1.00 95.31 88 ASN A N 1
ATOM 712 C CA . ASN A 1 88 ? -2.487 6.160 9.612 1.00 95.31 88 ASN A CA 1
ATOM 713 C C . ASN A 1 88 ? -1.362 6.755 8.740 1.00 95.31 88 ASN A C 1
ATOM 715 O O . ASN A 1 88 ? -1.117 6.281 7.631 1.00 95.31 88 ASN A O 1
ATOM 719 N N . MET A 1 89 ? -0.642 7.762 9.242 1.00 95.44 89 MET A N 1
ATOM 720 C CA . MET A 1 89 ? 0.496 8.359 8.542 1.00 95.44 89 MET A CA 1
ATOM 721 C C . MET A 1 89 ? 1.609 7.332 8.289 1.00 95.44 89 MET A C 1
ATOM 723 O O . MET A 1 89 ? 2.034 7.178 7.144 1.00 95.44 89 MET A O 1
ATOM 727 N N . TYR A 1 90 ? 2.040 6.583 9.307 1.00 95.06 90 TYR A N 1
ATOM 728 C CA . TYR A 1 90 ? 3.067 5.548 9.137 1.00 95.06 90 TYR A CA 1
ATOM 729 C C . TYR A 1 90 ? 2.600 4.409 8.217 1.00 95.06 90 TYR A C 1
ATOM 731 O O . TYR A 1 90 ? 3.377 3.949 7.379 1.00 95.06 90 TYR A O 1
ATOM 739 N N . ILE A 1 91 ? 1.324 3.999 8.288 1.00 94.94 91 ILE A N 1
ATOM 740 C CA . ILE A 1 91 ? 0.748 3.018 7.348 1.00 94.94 91 ILE A CA 1
ATOM 741 C C . ILE A 1 91 ? 0.845 3.532 5.905 1.00 94.94 91 ILE A C 1
ATOM 743 O O . ILE A 1 91 ? 1.247 2.791 5.006 1.00 94.94 91 ILE A O 1
ATOM 747 N N . ARG A 1 92 ? 0.510 4.805 5.671 1.00 94.44 92 ARG A N 1
ATOM 748 C CA . ARG A 1 92 ? 0.589 5.433 4.344 1.00 94.44 92 ARG A CA 1
ATOM 749 C C . ARG A 1 92 ? 2.023 5.500 3.829 1.00 94.44 92 ARG A C 1
ATOM 751 O O . ARG A 1 92 ? 2.265 5.132 2.681 1.00 94.44 92 ARG A O 1
ATOM 758 N N . VAL A 1 93 ? 2.974 5.907 4.671 1.00 91.62 93 VAL A N 1
ATOM 759 C CA . VAL A 1 93 ? 4.407 5.923 4.328 1.00 91.62 93 VAL A CA 1
ATOM 760 C C . VAL A 1 93 ? 4.889 4.519 3.965 1.00 91.62 93 VAL A C 1
ATOM 762 O O . VAL A 1 93 ? 5.535 4.334 2.932 1.00 91.62 93 VAL A O 1
ATOM 765 N N . PHE A 1 94 ? 4.510 3.509 4.751 1.00 92.94 94 PHE A N 1
ATOM 766 C CA . PHE A 1 94 ? 4.854 2.124 4.459 1.00 92.94 94 PHE A CA 1
ATOM 767 C C . PHE A 1 94 ? 4.291 1.664 3.112 1.00 92.94 94 PHE A C 1
ATOM 769 O O . PHE A 1 94 ? 5.034 1.110 2.302 1.00 92.94 94 PHE A O 1
ATOM 776 N N . ILE A 1 95 ? 3.009 1.917 2.831 1.00 92.62 95 ILE A N 1
ATOM 777 C CA . ILE A 1 95 ? 2.388 1.517 1.560 1.00 92.62 95 ILE A CA 1
ATOM 778 C C . ILE A 1 95 ? 3.077 2.196 0.377 1.00 92.62 95 ILE A C 1
ATOM 780 O O . ILE A 1 95 ? 3.400 1.507 -0.588 1.00 92.62 95 ILE A O 1
ATOM 784 N N . LYS A 1 96 ? 3.376 3.499 0.461 1.00 89.81 96 LYS A N 1
ATOM 785 C CA . LYS A 1 96 ? 4.162 4.209 -0.562 1.00 89.81 96 LYS A CA 1
ATOM 786 C C . LYS A 1 96 ? 5.513 3.539 -0.794 1.00 89.81 96 LYS A C 1
ATOM 788 O O . LYS A 1 96 ? 5.899 3.297 -1.936 1.00 89.81 96 LYS A O 1
ATOM 793 N N . SER A 1 97 ? 6.195 3.154 0.287 1.00 88.50 97 SER A N 1
ATOM 794 C CA . SER A 1 97 ? 7.493 2.479 0.200 1.00 88.50 97 SER A CA 1
ATOM 795 C C . SER A 1 97 ? 7.429 1.154 -0.571 1.00 88.50 97 SER A C 1
ATOM 797 O O . SER A 1 97 ? 8.404 0.803 -1.228 1.00 88.50 97 SER A O 1
ATOM 799 N N . LEU A 1 98 ? 6.293 0.438 -0.572 1.00 89.75 98 LEU A N 1
ATOM 800 C CA . LEU A 1 98 ? 6.146 -0.819 -1.321 1.00 89.75 98 LEU A CA 1
ATOM 801 C C . LEU A 1 98 ? 6.344 -0.630 -2.829 1.00 89.75 98 LEU A C 1
ATOM 803 O O . LEU A 1 98 ? 6.908 -1.508 -3.478 1.00 89.75 98 LEU A O 1
ATOM 807 N N . PHE A 1 99 ? 5.925 0.511 -3.379 1.00 88.12 99 PHE A N 1
ATOM 808 C CA . PHE A 1 99 ? 6.087 0.830 -4.801 1.00 88.12 99 PHE A CA 1
ATOM 809 C C . PHE A 1 99 ? 7.515 1.282 -5.149 1.00 88.12 99 PHE A C 1
ATOM 811 O O . PHE A 1 99 ? 7.912 1.215 -6.311 1.00 88.12 99 PHE A O 1
ATOM 818 N N . LEU A 1 100 ? 8.299 1.679 -4.141 1.00 85.69 100 LEU A N 1
ATOM 819 C CA . LEU A 1 100 ? 9.703 2.094 -4.254 1.00 85.69 100 LEU A CA 1
ATOM 820 C C . LEU A 1 100 ? 10.695 0.950 -3.985 1.00 85.69 100 LEU A C 1
ATOM 822 O O . LEU A 1 100 ? 11.909 1.149 -4.045 1.00 85.69 100 LEU A O 1
ATOM 826 N N . ARG A 1 101 ? 10.210 -0.248 -3.641 1.00 83.12 101 ARG A N 1
ATOM 827 C CA . ARG A 1 101 ? 11.081 -1.382 -3.317 1.00 83.12 101 ARG A CA 1
ATOM 828 C C . ARG A 1 101 ? 11.693 -1.992 -4.574 1.00 83.12 101 ARG A C 1
ATOM 830 O O . ARG A 1 101 ? 10.993 -2.440 -5.491 1.00 83.12 101 ARG A O 1
ATOM 837 N N . LEU A 1 102 ? 13.023 -2.050 -4.556 1.00 73.38 102 LEU A N 1
ATOM 838 C CA . LEU A 1 102 ? 13.812 -2.780 -5.538 1.00 73.38 102 LEU A CA 1
ATOM 839 C C . LEU A 1 102 ? 13.555 -4.277 -5.383 1.00 73.38 102 LEU A C 1
ATOM 841 O O . LEU A 1 102 ? 13.069 -4.892 -6.333 1.00 73.38 102 LEU A O 1
ATOM 845 N N . ASP A 1 103 ? 13.724 -4.788 -4.158 1.00 70.00 103 ASP A N 1
ATOM 846 C CA . ASP A 1 103 ? 13.453 -6.174 -3.788 1.00 70.00 103 ASP A CA 1
ATOM 847 C C . ASP A 1 103 ? 12.119 -6.636 -4.366 1.00 70.00 103 ASP A C 1
ATOM 849 O O . ASP A 1 103 ? 11.042 -6.094 -4.074 1.00 70.00 103 ASP A O 1
ATOM 853 N N . LEU A 1 104 ? 12.194 -7.657 -5.212 1.00 61.84 104 LEU A N 1
ATOM 854 C CA . LEU A 1 104 ? 11.028 -8.385 -5.673 1.00 61.84 104 LEU A CA 1
ATOM 855 C C . LEU A 1 104 ? 10.480 -9.162 -4.471 1.00 61.84 104 LEU A C 1
ATOM 857 O O . LEU A 1 104 ? 10.852 -10.298 -4.215 1.00 61.84 104 LEU A O 1
ATOM 861 N N . LYS A 1 105 ? 9.620 -8.524 -3.674 1.00 65.81 105 LYS A N 1
ATOM 862 C CA . LYS A 1 105 ? 8.789 -9.227 -2.693 1.00 65.81 105 LYS A CA 1
ATOM 863 C C . LYS A 1 105 ? 7.538 -9.742 -3.390 1.00 65.81 105 LYS A C 1
ATOM 865 O O . LYS A 1 105 ? 7.063 -9.134 -4.349 1.00 65.81 105 LYS A O 1
ATOM 870 N N . SER A 1 106 ? 7.006 -10.856 -2.887 1.00 72.25 106 SER A N 1
ATOM 871 C CA . SER A 1 106 ? 5.811 -11.495 -3.441 1.00 72.25 106 SER A CA 1
ATOM 872 C C . SER A 1 106 ? 4.714 -10.461 -3.750 1.00 72.25 106 SER A C 1
ATOM 874 O O . SER A 1 106 ? 4.399 -9.632 -2.883 1.00 72.25 106 SER A O 1
ATOM 876 N N . PRO A 1 107 ? 4.066 -10.527 -4.931 1.00 81.25 107 PRO A N 1
ATOM 877 C CA . PRO A 1 107 ? 2.986 -9.607 -5.300 1.00 81.25 107 PRO A CA 1
ATOM 878 C C . PRO A 1 107 ? 1.790 -9.676 -4.338 1.00 81.25 107 PRO A C 1
ATOM 880 O O . PRO A 1 107 ? 0.933 -8.792 -4.339 1.00 81.25 107 PRO A O 1
ATOM 883 N N . GLN A 1 108 ? 1.752 -10.686 -3.464 1.00 84.19 108 GLN A N 1
ATOM 884 C CA . GLN A 1 108 ? 0.794 -10.806 -2.371 1.00 84.19 108 GLN A CA 1
ATOM 885 C C . GLN A 1 108 ? 0.782 -9.586 -1.438 1.00 84.19 108 GLN A C 1
ATOM 887 O O . GLN A 1 108 ? -0.264 -9.297 -0.873 1.00 84.19 108 GLN A O 1
ATOM 892 N N . LEU A 1 109 ? 1.870 -8.816 -1.312 1.00 85.06 109 LEU A N 1
ATOM 893 C CA . LEU A 1 109 ? 1.871 -7.591 -0.494 1.00 85.06 109 LEU A CA 1
ATOM 894 C C . LEU A 1 109 ? 0.935 -6.490 -1.024 1.00 85.06 109 LEU A C 1
ATOM 896 O O . LEU A 1 109 ? 0.604 -5.563 -0.290 1.00 85.06 109 LEU A O 1
ATOM 900 N N . PHE A 1 110 ? 0.468 -6.595 -2.271 1.00 87.88 110 PHE A N 1
ATOM 901 C CA . PHE A 1 110 ? -0.544 -5.696 -2.823 1.00 87.88 110 PHE A CA 1
ATOM 902 C C . PHE A 1 110 ? -1.984 -6.181 -2.581 1.00 87.88 110 PHE A C 1
ATOM 904 O O . PHE A 1 110 ? -2.929 -5.479 -2.962 1.00 87.88 110 PHE A O 1
ATOM 911 N N . ASP A 1 111 ? -2.179 -7.352 -1.968 1.00 90.69 111 ASP A N 1
ATOM 912 C CA . ASP A 1 111 ? -3.469 -7.792 -1.439 1.00 90.69 111 ASP A CA 1
ATOM 913 C C . ASP A 1 111 ? -3.622 -7.328 0.012 1.00 90.69 111 ASP A C 1
ATOM 915 O O . ASP A 1 111 ? -2.763 -7.577 0.853 1.00 90.69 111 ASP A O 1
ATOM 919 N N . ARG A 1 112 ? -4.745 -6.680 0.332 1.00 93.81 112 ARG A N 1
ATOM 920 C CA . ARG A 1 112 ? -4.965 -6.090 1.661 1.00 93.81 112 ARG A CA 1
ATOM 921 C C . ARG A 1 112 ? -4.939 -7.114 2.800 1.00 93.81 112 ARG A C 1
ATOM 923 O O . ARG A 1 112 ? -4.513 -6.775 3.897 1.00 93.81 112 ARG A O 1
ATOM 930 N N . ASN A 1 113 ? -5.386 -8.351 2.564 1.00 94.19 113 ASN A N 1
ATOM 931 C CA . ASN A 1 113 ? -5.449 -9.369 3.614 1.00 94.19 113 ASN A CA 1
ATOM 932 C C . ASN A 1 113 ? -4.065 -9.963 3.860 1.00 94.19 113 ASN A C 1
ATOM 934 O O . ASN A 1 113 ? -3.662 -10.160 5.004 1.00 94.19 113 ASN A O 1
ATOM 938 N N . LYS A 1 114 ? -3.326 -10.226 2.780 1.00 93.94 114 LYS A N 1
ATOM 939 C CA . LYS A 1 114 ? -1.940 -10.694 2.852 1.00 93.94 114 LYS A CA 1
ATOM 940 C C . LYS A 1 114 ? -1.017 -9.625 3.431 1.00 93.94 114 LYS A C 1
ATOM 942 O O . LYS A 1 114 ? -0.179 -9.947 4.266 1.00 93.94 114 LYS A O 1
ATOM 947 N N . LEU A 1 115 ? -1.224 -8.361 3.066 1.00 93.88 115 LEU A N 1
ATOM 948 C CA . LEU A 1 115 ? -0.523 -7.228 3.656 1.00 93.88 115 LEU A CA 1
ATOM 949 C C . LEU A 1 115 ? -0.814 -7.102 5.154 1.00 93.88 115 LEU A C 1
ATOM 951 O O . LEU A 1 115 ? 0.115 -6.961 5.941 1.00 93.88 115 LEU A O 1
ATOM 955 N N . LEU A 1 116 ? -2.081 -7.207 5.565 1.00 95.44 116 LEU A N 1
ATOM 956 C CA . LEU A 1 116 ? -2.433 -7.197 6.983 1.00 95.44 116 LEU A CA 1
ATOM 957 C C . LEU A 1 116 ? -1.759 -8.350 7.736 1.00 95.44 116 LEU A C 1
ATOM 959 O O . LEU A 1 116 ? -1.193 -8.122 8.796 1.00 95.44 116 LEU A O 1
ATOM 963 N N . ALA A 1 117 ? -1.764 -9.565 7.181 1.00 94.69 117 ALA A N 1
ATOM 964 C CA . ALA A 1 117 ? -1.084 -10.708 7.789 1.00 94.69 117 ALA A CA 1
ATOM 965 C C . ALA A 1 117 ? 0.432 -10.477 7.925 1.00 94.69 117 ALA A C 1
ATOM 967 O O . ALA A 1 117 ? 1.017 -10.814 8.951 1.00 94.69 117 ALA A O 1
ATOM 968 N N . PHE A 1 118 ? 1.059 -9.858 6.920 1.00 93.62 118 PHE A N 1
ATOM 969 C CA . PHE A 1 118 ? 2.460 -9.450 6.990 1.00 93.62 118 PHE A CA 1
ATOM 970 C C . PHE A 1 118 ? 2.697 -8.428 8.114 1.00 93.62 118 PHE A C 1
ATOM 972 O O . PHE A 1 118 ? 3.619 -8.602 8.907 1.00 93.62 118 PHE A O 1
ATOM 979 N N . LEU A 1 119 ? 1.859 -7.395 8.225 1.00 94.31 119 LEU A N 1
ATOM 980 C CA . LEU A 1 119 ? 1.998 -6.340 9.237 1.00 94.31 119 LEU A CA 1
ATOM 981 C C . LEU A 1 119 ? 1.680 -6.828 10.658 1.00 94.31 119 LEU A C 1
ATOM 983 O O . LEU A 1 119 ? 2.323 -6.399 11.607 1.00 94.31 119 LEU A O 1
ATOM 987 N N . MET A 1 120 ? 0.760 -7.780 10.816 1.00 95.19 120 MET A N 1
ATOM 988 C CA . MET A 1 120 ? 0.511 -8.444 12.101 1.00 95.19 120 MET A CA 1
ATOM 989 C C . MET A 1 120 ? 1.709 -9.269 12.585 1.00 95.19 120 MET A C 1
ATOM 991 O O . MET A 1 120 ? 1.798 -9.540 13.775 1.00 95.19 120 MET A O 1
ATOM 995 N N . LYS A 1 121 ? 2.605 -9.690 11.681 1.00 94.38 121 LYS A N 1
ATOM 996 C CA . LYS A 1 121 ? 3.823 -10.431 12.035 1.00 94.38 121 LYS A CA 1
ATOM 997 C C . LYS A 1 121 ? 5.029 -9.514 12.246 1.00 94.38 121 LYS A C 1
ATOM 999 O O . LYS A 1 121 ? 5.832 -9.783 13.124 1.00 94.38 121 LYS A O 1
ATOM 1004 N N . ASN A 1 122 ? 5.171 -8.476 11.422 1.00 92.38 122 ASN A N 1
ATOM 1005 C CA . ASN A 1 122 ? 6.413 -7.697 11.341 1.00 92.38 122 ASN A CA 1
ATOM 1006 C C . ASN A 1 122 ? 6.266 -6.238 11.797 1.00 92.38 122 ASN A C 1
ATOM 1008 O O . ASN A 1 122 ? 7.267 -5.554 11.967 1.00 92.38 122 ASN A O 1
ATOM 1012 N N . GLY A 1 123 ? 5.040 -5.728 11.942 1.00 92.56 123 GLY A N 1
ATOM 1013 C CA . GLY A 1 123 ? 4.801 -4.297 12.114 1.00 92.56 123 GLY A CA 1
ATOM 1014 C C . GLY A 1 123 ? 5.300 -3.467 10.924 1.00 92.56 123 GLY A C 1
ATOM 1015 O O . GLY A 1 123 ? 5.452 -3.954 9.800 1.00 92.56 123 GLY A O 1
ATOM 1016 N N . THR A 1 124 ? 5.528 -2.184 11.177 1.00 91.38 124 THR A N 1
ATOM 1017 C CA . THR A 1 124 ? 6.218 -1.250 10.281 1.00 91.38 124 THR A CA 1
ATOM 1018 C C . THR A 1 124 ? 6.975 -0.229 11.126 1.00 91.38 124 THR A C 1
ATOM 1020 O O . THR A 1 124 ? 6.716 -0.083 12.317 1.00 91.38 124 THR A O 1
ATOM 1023 N N . THR A 1 125 ? 7.888 0.537 10.538 1.00 89.69 125 THR A N 1
ATOM 1024 C CA . THR A 1 125 ? 8.544 1.630 11.261 1.00 89.69 125 THR A CA 1
ATOM 1025 C C . THR A 1 125 ? 7.517 2.600 11.826 1.00 89.69 125 THR A C 1
ATOM 1027 O O . THR A 1 125 ? 6.633 3.074 11.110 1.00 89.69 125 THR A O 1
ATOM 1030 N N . GLY A 1 126 ? 7.634 2.861 13.126 1.00 90.25 126 GLY A N 1
ATOM 1031 C CA . GLY A 1 126 ? 6.715 3.712 13.876 1.00 90.25 126 GLY A CA 1
ATOM 1032 C C . GLY A 1 126 ? 5.417 3.033 14.328 1.00 90.25 126 GLY A C 1
ATOM 1033 O O . GLY A 1 126 ? 4.668 3.656 15.074 1.00 90.25 126 GLY A O 1
ATOM 1034 N N . ILE A 1 127 ? 5.138 1.781 13.933 1.00 93.75 127 ILE A N 1
ATOM 1035 C CA . ILE A 1 127 ? 3.958 1.032 14.397 1.00 93.75 127 ILE A CA 1
ATOM 1036 C C . ILE A 1 127 ? 4.302 -0.423 14.691 1.00 93.75 127 ILE A C 1
ATOM 1038 O O . ILE A 1 127 ? 4.617 -1.213 13.798 1.00 93.75 127 ILE A O 1
ATOM 1042 N N . ASP A 1 128 ? 4.087 -0.803 15.942 1.00 94.69 128 ASP A N 1
ATOM 1043 C CA . ASP A 1 128 ? 4.233 -2.180 16.377 1.00 94.69 128 ASP A CA 1
ATOM 1044 C C . ASP A 1 128 ? 3.152 -3.123 15.803 1.00 94.69 128 ASP A C 1
ATOM 1046 O O . ASP A 1 128 ? 1.995 -2.747 15.583 1.00 94.69 128 ASP A O 1
ATOM 1050 N N . SER A 1 129 ? 3.527 -4.387 15.606 1.00 94.94 129 SER A N 1
ATOM 1051 C CA . SER A 1 129 ? 2.645 -5.458 15.131 1.00 94.94 129 SER A CA 1
ATOM 1052 C C . SER A 1 129 ? 1.336 -5.593 15.935 1.00 94.94 129 SER A C 1
ATOM 1054 O O . SER A 1 129 ? 0.269 -5.828 15.352 1.00 94.94 129 SER A O 1
ATOM 1056 N N . HIS A 1 130 ? 1.369 -5.348 17.251 1.00 94.06 130 HIS A N 1
ATOM 1057 C CA . HIS A 1 130 ? 0.212 -5.419 18.143 1.00 94.06 130 HIS A CA 1
ATOM 1058 C C . HIS A 1 130 ? -0.900 -4.438 17.767 1.00 94.06 130 HIS A C 1
ATOM 1060 O O . HIS A 1 130 ? -2.076 -4.744 17.977 1.00 94.06 130 HIS A O 1
ATOM 1066 N N . ILE A 1 131 ? -0.577 -3.294 17.157 1.00 94.00 131 ILE A N 1
ATOM 1067 C CA . ILE A 1 131 ? -1.588 -2.344 16.675 1.00 94.00 131 ILE A CA 1
ATOM 1068 C C . ILE A 1 131 ? -2.450 -2.992 15.587 1.00 94.00 131 ILE A C 1
ATOM 1070 O O . ILE A 1 131 ? -3.676 -2.873 15.617 1.00 94.00 131 ILE A O 1
ATOM 1074 N N . PHE A 1 132 ? -1.841 -3.748 14.671 1.00 95.31 132 PHE A N 1
ATOM 1075 C CA . PHE A 1 132 ? -2.557 -4.448 13.601 1.00 95.31 132 PHE A CA 1
ATOM 1076 C C . PHE A 1 132 ? -3.380 -5.634 14.115 1.00 95.31 132 PHE A C 1
ATOM 1078 O O . PHE A 1 132 ? -4.413 -5.961 13.529 1.00 95.31 132 PHE A O 1
ATOM 1085 N N . ILE A 1 133 ? -2.956 -6.256 15.219 1.00 93.19 133 ILE A N 1
ATOM 1086 C CA . ILE A 1 133 ? -3.705 -7.325 15.892 1.00 93.19 133 ILE A CA 1
ATOM 1087 C C . ILE A 1 133 ? -4.929 -6.741 16.606 1.00 93.19 133 ILE A C 1
ATOM 1089 O O . ILE A 1 133 ? -6.057 -7.168 16.356 1.00 93.19 133 ILE A O 1
ATOM 1093 N N . ASN A 1 134 ? -4.720 -5.725 17.445 1.00 92.94 134 ASN A N 1
ATOM 1094 C CA . ASN A 1 134 ? -5.763 -5.142 18.289 1.00 92.94 134 ASN A CA 1
ATOM 1095 C C . ASN A 1 134 ? -6.794 -4.355 17.473 1.00 92.94 134 ASN A C 1
ATOM 1097 O O . ASN A 1 134 ? -7.984 -4.393 17.770 1.00 92.94 134 ASN A O 1
ATOM 1101 N N . LYS A 1 135 ? -6.357 -3.672 16.409 1.00 94.75 135 LYS A N 1
ATOM 1102 C CA . LYS A 1 135 ? -7.199 -2.803 15.572 1.00 94.75 135 LYS A CA 1
ATOM 1103 C C . LYS A 1 135 ? -7.503 -3.420 14.208 1.00 94.75 135 LYS A C 1
ATOM 1105 O O . LYS A 1 135 ? -7.717 -2.701 13.236 1.00 94.75 135 LYS A O 1
ATOM 1110 N N . LYS A 1 136 ? -7.536 -4.755 14.115 1.00 93.38 136 LYS A N 1
ATOM 1111 C CA . LYS A 1 136 ? -7.597 -5.529 12.860 1.00 93.38 136 LYS A CA 1
ATOM 1112 C C . LYS A 1 136 ? -8.599 -5.005 11.827 1.00 93.38 136 LYS A C 1
ATOM 1114 O O . LYS A 1 136 ? -8.244 -4.819 10.665 1.00 93.38 136 LYS A O 1
ATOM 1119 N N . THR A 1 137 ? -9.850 -4.780 12.230 1.00 92.75 137 THR A N 1
ATOM 1120 C CA . THR A 1 137 ? -10.921 -4.346 11.316 1.00 92.75 137 THR A CA 1
ATOM 1121 C C . THR A 1 137 ? -10.653 -2.953 10.750 1.00 92.75 137 THR A C 1
ATOM 1123 O O . THR A 1 137 ? -10.803 -2.734 9.549 1.00 92.75 137 THR A O 1
ATOM 1126 N N . GLU A 1 138 ? -10.214 -2.025 11.600 1.00 94.25 138 GLU A N 1
ATOM 1127 C CA . GLU A 1 138 ? -9.926 -0.653 11.186 1.00 94.25 138 GLU A CA 1
ATOM 1128 C C . GLU A 1 138 ? -8.624 -0.572 10.385 1.00 94.25 138 GLU A C 1
ATOM 1130 O O . GLU A 1 138 ? -8.578 0.088 9.349 1.00 94.25 138 GLU A O 1
ATOM 1135 N N . ALA A 1 139 ? -7.595 -1.322 10.785 1.00 95.44 139 ALA A N 1
ATOM 1136 C CA . ALA A 1 139 ? -6.371 -1.479 10.013 1.00 95.44 139 ALA A CA 1
ATOM 1137 C C . ALA A 1 139 ? -6.677 -2.002 8.603 1.00 95.44 139 ALA A C 1
ATOM 1139 O O . ALA A 1 139 ? -6.214 -1.427 7.625 1.00 95.44 139 ALA A O 1
ATOM 1140 N N . LEU A 1 140 ? -7.521 -3.031 8.464 1.00 95.88 140 LEU A N 1
ATOM 1141 C CA . LEU A 1 140 ? -7.917 -3.552 7.152 1.00 95.88 140 LEU A CA 1
ATOM 1142 C C . LEU A 1 140 ? -8.619 -2.490 6.291 1.00 95.88 140 LEU A C 1
ATOM 1144 O O . LEU A 1 140 ? -8.371 -2.420 5.083 1.00 95.88 140 LEU A O 1
ATOM 1148 N N . ARG A 1 141 ? -9.476 -1.660 6.901 1.00 95.94 141 ARG A N 1
ATOM 1149 C CA . ARG A 1 141 ? -10.146 -0.540 6.227 1.00 95.94 141 ARG A CA 1
ATOM 1150 C C . ARG A 1 141 ? -9.123 0.476 5.713 1.00 95.94 141 ARG A C 1
ATOM 1152 O O . ARG A 1 141 ? -9.132 0.780 4.521 1.00 95.94 141 ARG A O 1
ATOM 1159 N N . VAL A 1 142 ? -8.218 0.932 6.582 1.00 96.00 142 VAL A N 1
ATOM 1160 C CA . VAL A 1 142 ? -7.151 1.892 6.251 1.00 96.00 142 VAL A CA 1
ATOM 1161 C C . VAL A 1 142 ? -6.225 1.341 5.166 1.00 96.00 142 VAL A C 1
ATOM 1163 O O . VAL A 1 142 ? -5.964 2.025 4.180 1.00 96.00 142 VAL A O 1
ATOM 1166 N N . LEU A 1 143 ? -5.785 0.085 5.281 1.00 96.19 143 LEU A N 1
ATOM 1167 C CA . LEU A 1 143 ? -4.947 -0.572 4.275 1.00 96.19 143 LEU A CA 1
ATOM 1168 C C . LEU A 1 143 ? -5.652 -0.643 2.917 1.00 96.19 143 LEU A C 1
ATOM 1170 O O . LEU A 1 143 ? -5.030 -0.390 1.889 1.00 96.19 143 LEU A O 1
ATOM 1174 N N . SER A 1 144 ? -6.949 -0.969 2.898 1.00 95.31 144 SER A N 1
ATOM 1175 C CA . SER A 1 144 ? -7.736 -1.029 1.664 1.00 95.31 144 SER A CA 1
ATOM 1176 C C . SER A 1 144 ? -7.843 0.338 0.986 1.00 95.31 144 SER A C 1
ATOM 1178 O O . SER A 1 144 ? -7.730 0.416 -0.236 1.00 95.31 144 SER A O 1
ATOM 1180 N N . GLU A 1 145 ? -8.071 1.394 1.766 1.00 95.94 145 GLU A N 1
ATOM 1181 C CA . GLU A 1 145 ? -8.142 2.779 1.294 1.00 95.94 145 GLU A CA 1
ATOM 1182 C C . GLU A 1 145 ? -6.796 3.215 0.703 1.00 95.94 145 GLU A C 1
ATOM 1184 O O . GLU A 1 145 ? -6.710 3.516 -0.487 1.00 95.94 145 GLU A O 1
ATOM 1189 N N . CYS A 1 146 ? -5.730 3.122 1.500 1.00 95.12 146 CYS A N 1
ATOM 1190 C CA . CYS A 1 146 ? -4.392 3.562 1.122 1.00 95.12 146 CYS A CA 1
ATOM 1191 C C . CYS A 1 146 ? -3.843 2.783 -0.081 1.00 95.12 146 CYS A C 1
ATOM 1193 O O . CYS A 1 146 ? -3.307 3.379 -1.009 1.00 95.12 146 CYS A O 1
ATOM 1195 N N . LEU A 1 147 ? -4.018 1.454 -0.125 1.00 93.69 147 LEU A N 1
ATOM 1196 C CA . LEU A 1 147 ? -3.606 0.661 -1.288 1.00 93.69 147 LEU A CA 1
ATOM 1197 C C . LEU A 1 147 ? -4.367 1.057 -2.552 1.00 93.69 147 LEU A C 1
ATOM 1199 O O . LEU A 1 147 ? -3.788 1.032 -3.633 1.00 93.69 147 LEU A O 1
ATOM 1203 N N . THR A 1 148 ? -5.661 1.364 -2.448 1.00 93.94 148 THR A N 1
ATOM 1204 C CA . THR A 1 148 ? -6.470 1.742 -3.616 1.00 93.94 148 THR A CA 1
ATOM 1205 C C . THR A 1 148 ? -6.046 3.106 -4.149 1.00 93.94 148 THR A C 1
ATOM 1207 O O . THR A 1 148 ? -5.883 3.259 -5.359 1.00 93.94 148 THR A O 1
ATOM 1210 N N . GLU A 1 149 ? -5.827 4.064 -3.250 1.00 94.12 149 GLU A N 1
ATOM 1211 C CA . GLU A 1 149 ? -5.352 5.410 -3.567 1.00 94.12 149 GLU A CA 1
ATOM 1212 C C . GLU A 1 149 ? -3.981 5.366 -4.255 1.00 94.12 149 GLU A C 1
ATOM 1214 O O . GLU A 1 149 ? -3.847 5.817 -5.394 1.00 94.12 149 GLU A O 1
ATOM 1219 N N . GLU A 1 150 ? -2.996 4.714 -3.630 1.00 92.12 150 GLU A N 1
ATOM 1220 C CA . GLU A 1 150 ? -1.638 4.601 -4.170 1.00 92.12 150 GLU A CA 1
ATOM 1221 C C . GLU A 1 150 ? -1.613 3.833 -5.495 1.00 92.12 150 GLU A C 1
ATOM 1223 O O . GLU A 1 150 ? -0.999 4.282 -6.459 1.00 92.12 150 GLU A O 1
ATOM 1228 N N . LYS A 1 151 ? -2.365 2.730 -5.623 1.00 92.00 151 LYS A N 1
ATOM 1229 C CA . LYS A 1 151 ? -2.512 2.027 -6.910 1.00 92.00 151 LYS A CA 1
ATOM 1230 C C . LYS A 1 151 ? -3.105 2.922 -7.994 1.00 92.00 151 LYS A C 1
ATOM 1232 O O . LYS A 1 151 ? -2.730 2.802 -9.158 1.00 92.00 151 LYS A O 1
ATOM 1237 N N . SER A 1 152 ? -4.067 3.776 -7.660 1.00 91.31 152 SER A N 1
ATOM 1238 C CA . SER A 1 152 ? -4.668 4.677 -8.641 1.00 91.31 152 SER A CA 1
ATOM 1239 C C . SER A 1 152 ? -3.658 5.720 -9.116 1.00 91.31 152 SER A C 1
ATOM 1241 O O . SER A 1 152 ? -3.454 5.862 -10.325 1.00 91.31 152 SER A O 1
ATOM 1243 N N . MET A 1 153 ? -2.979 6.387 -8.177 1.00 89.81 153 MET A N 1
ATOM 1244 C CA . MET A 1 153 ? -1.948 7.383 -8.482 1.00 89.81 153 MET A CA 1
ATOM 1245 C C . MET A 1 153 ? -0.805 6.763 -9.285 1.00 89.81 153 MET A C 1
ATOM 1247 O O . MET A 1 153 ? -0.504 7.215 -10.388 1.00 89.81 153 MET A O 1
ATOM 1251 N N . PHE A 1 154 ? -0.248 5.652 -8.807 1.00 89.50 154 PHE A N 1
ATOM 1252 C CA . PHE A 1 154 ? 0.877 4.985 -9.452 1.00 89.50 154 PHE A CA 1
ATOM 1253 C C . PHE A 1 154 ? 0.526 4.491 -10.861 1.00 89.50 154 PHE A C 1
ATOM 1255 O O . PHE A 1 154 ? 1.289 4.686 -11.806 1.00 89.50 154 PHE A O 1
ATOM 1262 N N . LYS A 1 155 ? -0.678 3.928 -11.049 1.00 90.12 155 LYS A N 1
ATOM 1263 C CA . LYS A 1 155 ? -1.172 3.551 -12.381 1.00 90.12 155 LYS A CA 1
ATOM 1264 C C . LYS A 1 155 ? -1.267 4.761 -13.312 1.00 90.12 155 LYS A C 1
ATOM 1266 O O . LYS A 1 155 ? -0.922 4.630 -14.484 1.00 90.12 155 LYS A O 1
ATOM 1271 N N . SER A 1 156 ? -1.764 5.904 -12.836 1.00 88.56 156 SER A N 1
ATOM 1272 C CA . SER A 1 156 ? -1.876 7.105 -13.673 1.00 88.56 156 SER A CA 1
ATOM 1273 C C . SER A 1 156 ? -0.511 7.619 -14.135 1.00 88.56 156 SER A C 1
ATOM 1275 O O . SER A 1 156 ? -0.361 7.899 -15.324 1.00 88.56 156 SER A O 1
ATOM 1277 N N . SER A 1 157 ? 0.496 7.621 -13.254 1.00 88.19 157 SER A N 1
ATOM 1278 C CA . SER A 1 157 ? 1.876 7.972 -13.612 1.00 88.19 157 SER A CA 1
ATOM 1279 C C . SER A 1 157 ? 2.457 7.002 -14.640 1.00 88.19 157 SER A C 1
ATOM 1281 O O . SER A 1 157 ? 3.007 7.432 -15.650 1.00 88.19 157 SER A O 1
ATOM 1283 N N . LEU A 1 158 ? 2.263 5.692 -14.445 1.00 87.69 158 LEU A N 1
ATOM 1284 C CA . LEU A 1 158 ? 2.761 4.665 -15.366 1.00 87.69 158 LEU A CA 1
ATOM 1285 C C . LEU A 1 158 ? 2.079 4.691 -16.738 1.00 87.69 158 LEU A C 1
ATOM 1287 O O . LEU A 1 158 ? 2.725 4.414 -17.744 1.00 87.69 158 LEU A O 1
ATOM 1291 N N . LYS A 1 159 ? 0.778 5.002 -16.807 1.00 86.62 159 LYS A N 1
ATOM 1292 C CA . LYS A 1 159 ? 0.024 5.059 -18.073 1.00 86.62 159 LYS A CA 1
ATOM 1293 C C . LYS A 1 159 ? 0.202 6.372 -18.839 1.00 86.62 159 LYS A C 1
ATOM 1295 O O . LYS A 1 159 ? -0.333 6.478 -19.942 1.00 86.62 159 LYS A O 1
ATOM 1300 N N . ASN A 1 160 ? 0.900 7.360 -18.283 1.00 86.44 160 ASN A N 1
ATOM 1301 C CA . ASN A 1 160 ? 1.094 8.635 -18.956 1.00 86.44 160 ASN A CA 1
ATOM 1302 C C . ASN A 1 160 ? 2.030 8.467 -20.166 1.00 86.44 160 ASN A C 1
ATOM 1304 O O . ASN A 1 160 ? 3.238 8.288 -20.014 1.00 86.44 160 ASN A O 1
ATOM 1308 N N . ALA A 1 161 ? 1.455 8.546 -21.369 1.00 81.06 161 ALA A N 1
ATOM 1309 C CA . ALA A 1 161 ? 2.172 8.363 -22.630 1.00 81.06 161 ALA A CA 1
ATOM 1310 C C . ALA A 1 161 ? 3.324 9.361 -22.822 1.00 81.06 161 ALA A C 1
ATOM 1312 O O . ALA A 1 161 ? 4.353 9.006 -23.391 1.00 81.06 161 ALA A O 1
ATOM 1313 N N . SER A 1 162 ? 3.187 10.583 -22.301 1.00 84.75 162 SER A N 1
ATOM 1314 C CA . SER A 1 162 ? 4.221 11.613 -22.408 1.00 84.75 162 SER A CA 1
ATOM 1315 C C . SER A 1 162 ? 5.460 11.282 -21.577 1.00 84.75 162 SER A C 1
ATOM 1317 O O . SER A 1 162 ? 6.565 11.638 -21.967 1.00 84.75 162 SER A O 1
ATOM 1319 N N . TYR A 1 163 ? 5.301 10.579 -20.450 1.00 85.00 163 TYR A N 1
ATOM 1320 C CA . TYR A 1 163 ? 6.424 10.223 -19.570 1.00 85.00 163 TYR A CA 1
ATOM 1321 C C . TYR A 1 163 ? 7.117 8.926 -19.988 1.00 85.00 163 TYR A C 1
ATOM 1323 O O . TYR A 1 163 ? 8.289 8.699 -19.702 1.00 85.00 163 TYR A O 1
ATOM 1331 N N . GLN A 1 164 ? 6.391 8.062 -20.681 1.00 81.12 164 GLN A N 1
ATOM 1332 C CA . GLN A 1 164 ? 6.851 6.739 -21.082 1.00 81.12 164 GLN A CA 1
ATOM 1333 C C . GLN A 1 164 ? 8.039 6.747 -22.038 1.00 81.12 164 GLN A C 1
ATOM 1335 O O . GLN A 1 164 ? 8.879 5.858 -21.964 1.00 81.12 164 GLN A O 1
ATOM 1340 N N . VAL A 1 165 ? 8.096 7.735 -22.926 1.00 85.81 165 VAL A N 1
ATOM 1341 C CA . VAL A 1 165 ? 9.159 7.869 -23.929 1.00 85.81 165 VAL A CA 1
ATOM 1342 C C . VAL A 1 165 ? 10.392 8.593 -23.393 1.00 85.81 165 VAL A C 1
ATOM 1344 O O . VAL A 1 165 ? 11.378 8.730 -24.110 1.00 85.81 165 VAL A O 1
ATOM 1347 N N . LEU A 1 166 ? 10.336 9.080 -22.151 1.00 88.75 166 LEU A N 1
ATOM 1348 C CA . LEU A 1 166 ? 11.430 9.833 -21.562 1.00 88.75 166 LEU A CA 1
ATOM 1349 C C . LEU A 1 166 ? 12.611 8.921 -21.207 1.00 88.75 166 LEU A C 1
ATOM 1351 O O . LEU A 1 166 ? 12.402 7.759 -20.832 1.00 88.75 166 LEU A O 1
ATOM 1355 N N . PRO A 1 167 ? 13.840 9.465 -21.211 1.00 91.94 167 PRO A N 1
ATOM 1356 C CA . PRO A 1 167 ? 14.985 8.806 -20.602 1.00 91.94 167 PRO A CA 1
ATOM 1357 C C . PRO A 1 167 ? 14.683 8.375 -19.163 1.00 91.94 167 PRO A C 1
ATOM 1359 O O . PRO A 1 167 ? 13.899 9.018 -18.456 1.00 91.94 167 PRO A O 1
ATOM 1362 N N . ILE A 1 168 ? 15.323 7.289 -18.724 1.00 91.81 168 ILE A N 1
ATOM 1363 C CA . ILE A 1 168 ? 15.024 6.649 -17.436 1.00 91.81 168 ILE A CA 1
ATOM 1364 C C . ILE A 1 168 ? 15.114 7.606 -16.241 1.00 91.81 168 ILE A C 1
ATOM 1366 O O . ILE A 1 168 ? 14.329 7.498 -15.304 1.00 91.81 168 ILE A O 1
ATOM 1370 N N . GLU A 1 169 ? 16.022 8.577 -16.307 1.00 89.69 169 GLU A N 1
ATOM 1371 C CA . GLU A 1 169 ? 16.211 9.612 -15.292 1.00 89.69 169 GLU A CA 1
ATOM 1372 C C . GLU A 1 169 ? 14.954 10.480 -15.124 1.00 89.69 169 GLU A C 1
ATOM 1374 O O . GLU A 1 169 ? 14.366 10.546 -14.044 1.00 89.69 169 GLU A O 1
ATOM 1379 N N . SER A 1 170 ? 14.483 11.097 -16.211 1.00 89.19 170 SER A N 1
ATOM 1380 C CA . SER A 1 170 ? 13.277 11.930 -16.201 1.00 89.19 170 SER A CA 1
ATOM 1381 C C . SER A 1 170 ? 12.032 11.105 -15.875 1.00 89.19 170 SER A C 1
ATOM 1383 O O . SER A 1 170 ? 11.134 11.564 -15.172 1.00 89.19 170 SER A O 1
ATOM 1385 N N . PHE A 1 171 ? 11.975 9.853 -16.332 1.00 90.31 171 PHE A N 1
ATOM 1386 C CA . PHE A 1 171 ? 10.869 8.967 -15.990 1.00 90.31 171 PHE A CA 1
ATOM 1387 C C . PHE A 1 171 ? 10.832 8.604 -14.509 1.00 90.31 171 PHE A C 1
ATOM 1389 O O . PHE A 1 171 ? 9.757 8.643 -13.916 1.00 90.31 171 PHE A O 1
ATOM 1396 N N . ALA A 1 172 ? 11.975 8.294 -13.894 1.00 90.19 172 ALA A N 1
ATOM 1397 C CA . ALA A 1 172 ? 12.056 8.035 -12.460 1.00 90.19 172 ALA A CA 1
ATOM 1398 C C . ALA A 1 172 ? 11.606 9.263 -11.650 1.00 90.19 172 ALA A C 1
ATOM 1400 O O . ALA A 1 172 ? 10.821 9.125 -10.709 1.00 90.19 172 ALA A O 1
ATOM 1401 N N . GLN A 1 173 ? 12.018 10.465 -12.065 1.00 88.00 173 GLN A N 1
ATOM 1402 C CA . GLN A 1 173 ? 11.582 11.725 -11.455 1.00 88.00 173 GLN A CA 1
ATOM 1403 C C . GLN A 1 173 ? 10.056 11.890 -11.493 1.00 88.00 173 GLN A C 1
ATOM 1405 O O . GLN A 1 173 ? 9.442 12.167 -10.460 1.00 88.00 173 GLN A O 1
ATOM 1410 N N . HIS A 1 174 ? 9.426 11.657 -12.650 1.00 87.25 174 HIS A N 1
ATOM 1411 C CA . HIS A 1 174 ? 7.968 11.735 -12.791 1.00 87.25 174 HIS A CA 1
ATOM 1412 C C . HIS A 1 174 ? 7.224 10.603 -12.077 1.00 87.25 174 HIS A C 1
ATOM 1414 O O . HIS A 1 174 ? 6.142 10.817 -11.532 1.00 87.25 174 HIS A O 1
ATOM 1420 N N . LEU A 1 175 ? 7.770 9.387 -12.081 1.00 87.25 175 LEU A N 1
ATOM 1421 C CA . LEU A 1 175 ? 7.108 8.227 -11.491 1.00 87.25 175 LEU A CA 1
ATOM 1422 C C . LEU A 1 175 ? 7.000 8.360 -9.972 1.00 87.25 175 LEU A C 1
ATOM 1424 O O . LEU A 1 175 ? 5.971 8.008 -9.394 1.00 87.25 175 LEU A O 1
ATOM 1428 N N . PHE A 1 176 ? 8.047 8.880 -9.334 1.00 84.31 176 PHE A N 1
ATOM 1429 C CA . PHE A 1 176 ? 8.111 8.985 -7.880 1.00 84.31 176 PHE A CA 1
ATOM 1430 C C . PHE A 1 176 ? 7.826 10.396 -7.353 1.00 84.31 176 PHE A C 1
ATOM 1432 O O . PHE A 1 176 ? 7.745 10.575 -6.139 1.00 84.31 176 PHE A O 1
ATOM 1439 N N . ASN A 1 177 ? 7.623 11.382 -8.239 1.00 71.81 177 ASN A N 1
ATOM 1440 C CA . ASN A 1 177 ? 7.302 12.773 -7.901 1.00 71.81 177 ASN A CA 1
ATOM 1441 C C . ASN A 1 177 ? 8.246 13.377 -6.840 1.00 71.81 177 ASN A C 1
ATOM 1443 O O . ASN A 1 177 ? 7.818 14.149 -5.978 1.00 71.81 177 ASN A O 1
ATOM 1447 N N . LEU A 1 178 ? 9.536 13.022 -6.867 1.00 66.62 178 LEU A N 1
ATOM 1448 C CA . LEU A 1 178 ? 10.499 13.549 -5.900 1.00 66.62 178 LEU A CA 1
ATOM 1449 C C . LEU A 1 178 ? 11.009 14.916 -6.344 1.00 66.62 178 LEU A C 1
ATOM 1451 O O . LEU A 1 178 ? 11.897 15.022 -7.187 1.00 66.62 178 LEU A O 1
ATOM 1455 N N . LYS A 1 179 ? 10.507 15.961 -5.677 1.00 63.56 179 LYS A N 1
ATOM 1456 C CA . LYS A 1 179 ? 11.005 17.346 -5.784 1.00 63.56 179 LYS A CA 1
ATOM 1457 C C . LYS A 1 179 ? 12.523 17.468 -5.583 1.00 63.56 179 LYS A C 1
ATOM 1459 O O . LYS A 1 179 ? 13.142 18.380 -6.111 1.00 63.56 179 LYS A O 1
ATOM 1464 N N . ASN A 1 180 ? 13.101 16.523 -4.848 1.00 58.06 180 ASN A N 1
ATOM 1465 C CA . ASN A 1 180 ? 14.489 16.523 -4.409 1.00 58.06 180 ASN A CA 1
ATOM 1466 C C . ASN A 1 180 ? 15.339 15.465 -5.114 1.00 58.06 180 ASN A C 1
ATOM 1468 O O . ASN A 1 180 ? 16.447 15.191 -4.663 1.00 58.06 180 ASN A O 1
ATOM 1472 N N . TYR A 1 181 ? 14.864 14.885 -6.220 1.00 69.38 181 TYR A N 1
ATOM 1473 C CA . TYR A 1 181 ? 15.645 13.896 -6.961 1.00 69.38 181 TYR A CA 1
ATOM 1474 C C . TYR A 1 181 ? 17.025 14.450 -7.355 1.00 69.38 181 TYR A C 1
ATOM 1476 O O . TYR A 1 181 ? 18.024 13.742 -7.311 1.00 69.38 181 TYR A O 1
ATOM 1484 N N . SER A 1 182 ? 17.121 15.742 -7.682 1.00 66.88 182 SER A N 1
ATOM 1485 C CA . SER A 1 182 ? 18.397 16.411 -7.964 1.00 66.88 182 SER A CA 1
ATOM 1486 C C . SER A 1 182 ? 19.326 16.472 -6.744 1.00 66.88 182 SER A C 1
ATOM 1488 O O . SER A 1 182 ? 20.538 16.324 -6.906 1.00 66.88 182 SER A O 1
ATOM 1490 N N . THR A 1 183 ? 18.769 16.624 -5.540 1.00 74.44 183 THR A N 1
ATOM 1491 C CA . THR A 1 183 ? 19.491 16.750 -4.261 1.00 74.44 183 THR A CA 1
ATOM 1492 C C . THR A 1 183 ? 19.691 15.427 -3.513 1.00 74.44 183 THR A C 1
ATOM 1494 O O . THR A 1 183 ? 20.398 15.402 -2.510 1.00 74.44 183 THR A O 1
ATOM 1497 N N . ASP A 1 184 ? 19.067 14.338 -3.966 1.00 79.88 184 ASP A N 1
ATOM 1498 C CA . ASP A 1 184 ? 19.238 13.003 -3.392 1.00 79.88 184 ASP A CA 1
ATOM 1499 C C . ASP A 1 184 ? 20.650 12.450 -3.658 1.00 79.88 184 ASP A C 1
ATOM 1501 O O . ASP A 1 184 ? 21.352 12.874 -4.579 1.00 79.88 184 ASP A O 1
ATOM 1505 N N . THR A 1 185 ? 21.080 11.480 -2.849 1.00 85.19 185 THR A N 1
ATOM 1506 C CA . THR A 1 185 ? 22.377 10.811 -3.032 1.00 85.19 185 THR A CA 1
ATOM 1507 C C . THR A 1 185 ? 22.386 9.971 -4.310 1.00 85.19 185 THR A C 1
ATOM 1509 O O . THR A 1 185 ? 21.363 9.411 -4.702 1.00 85.19 185 THR A O 1
ATOM 1512 N N . GLU A 1 186 ? 23.548 9.819 -4.950 1.00 87.38 186 GLU A N 1
ATOM 1513 C CA . GLU A 1 186 ? 23.642 9.051 -6.203 1.00 87.38 186 GLU A CA 1
ATOM 1514 C C . GLU A 1 186 ? 23.202 7.589 -6.031 1.00 87.38 186 GLU A C 1
ATOM 1516 O O . GLU A 1 186 ? 22.514 7.039 -6.885 1.00 87.38 186 GLU A O 1
ATOM 1521 N N . SER A 1 187 ? 23.498 6.985 -4.876 1.00 85.69 187 SER A N 1
ATOM 1522 C CA . SER A 1 187 ? 23.018 5.641 -4.522 1.00 85.69 187 SER A CA 1
ATOM 1523 C C . SER A 1 187 ? 21.485 5.542 -4.554 1.00 85.69 187 SER A C 1
ATOM 1525 O O . SER A 1 187 ? 20.909 4.585 -5.079 1.00 85.69 187 SER A O 1
ATOM 1527 N N . LYS A 1 188 ? 20.797 6.570 -4.047 1.00 84.69 188 LYS A N 1
ATOM 1528 C CA . LYS A 1 188 ? 19.335 6.630 -4.026 1.00 84.69 188 LYS A CA 1
ATOM 1529 C C . LYS A 1 188 ? 18.754 6.865 -5.422 1.00 84.69 188 LYS A C 1
ATOM 1531 O O . LYS A 1 188 ? 17.775 6.209 -5.779 1.00 84.69 188 LYS A O 1
ATOM 1536 N N . LYS A 1 189 ? 19.384 7.723 -6.232 1.00 88.38 189 LYS A N 1
ATOM 1537 C CA . LYS A 1 189 ? 19.012 7.932 -7.643 1.00 88.38 189 LYS A CA 1
ATOM 1538 C C . LYS A 1 189 ? 19.164 6.653 -8.459 1.00 88.38 189 LYS A C 1
ATOM 1540 O O . LYS A 1 189 ? 18.233 6.261 -9.156 1.00 88.38 189 LYS A O 1
ATOM 1545 N N . GLU A 1 190 ? 20.282 5.945 -8.307 1.00 90.12 190 GLU A N 1
ATOM 1546 C CA . GLU A 1 190 ? 20.516 4.647 -8.948 1.00 90.12 190 GLU A CA 1
ATOM 1547 C C . GLU A 1 190 ? 19.410 3.647 -8.586 1.00 90.12 190 GLU A C 1
ATOM 1549 O O . GLU A 1 190 ? 18.785 3.053 -9.466 1.00 90.12 190 GLU A O 1
ATOM 1554 N N . LYS A 1 191 ? 19.077 3.525 -7.294 1.00 89.00 191 LYS A N 1
ATOM 1555 C CA . LYS A 1 191 ? 17.973 2.670 -6.837 1.00 89.00 191 LYS A CA 1
ATOM 1556 C C . LYS A 1 191 ? 16.644 3.060 -7.483 1.00 89.00 191 LYS A C 1
ATOM 1558 O O . LYS A 1 191 ? 15.897 2.184 -7.915 1.00 89.00 191 LYS A O 1
ATOM 1563 N N . MET A 1 192 ? 16.344 4.351 -7.581 1.00 89.62 192 MET A N 1
ATOM 1564 C CA . MET A 1 192 ? 15.131 4.829 -8.247 1.00 89.62 192 MET A CA 1
ATOM 1565 C C . MET A 1 192 ? 15.124 4.492 -9.738 1.00 89.62 192 MET A C 1
ATOM 1567 O O . MET A 1 192 ? 14.110 3.993 -10.221 1.00 89.62 192 MET A O 1
ATOM 1571 N N . ARG A 1 193 ? 16.237 4.678 -10.458 1.00 92.12 193 ARG A N 1
ATOM 1572 C CA . ARG A 1 193 ? 16.357 4.290 -11.874 1.00 92.12 193 ARG A CA 1
ATOM 1573 C C . ARG A 1 193 ? 16.105 2.795 -12.066 1.00 92.12 193 ARG A C 1
ATOM 1575 O O . ARG A 1 193 ? 15.317 2.418 -12.931 1.00 92.12 193 ARG A O 1
ATOM 1582 N N . LEU A 1 194 ? 16.679 1.949 -11.209 1.00 92.38 194 LEU A N 1
ATOM 1583 C CA . LEU A 1 194 ? 16.449 0.501 -11.227 1.00 92.38 194 LEU A CA 1
ATOM 1584 C C . LEU A 1 194 ? 14.969 0.142 -10.992 1.00 92.38 194 LEU A C 1
ATOM 1586 O O . LEU A 1 194 ? 14.394 -0.672 -11.718 1.00 92.38 194 LEU A O 1
ATOM 1590 N N . VAL A 1 195 ? 14.325 0.763 -9.997 1.00 91.25 195 VAL A N 1
ATOM 1591 C CA . VAL A 1 195 ? 12.901 0.534 -9.690 1.00 91.25 195 VAL A CA 1
ATOM 1592 C C . VAL A 1 195 ? 12.005 1.045 -10.823 1.00 91.25 195 VAL A C 1
ATOM 1594 O O . VAL A 1 195 ? 11.040 0.376 -11.192 1.00 91.25 195 VAL A O 1
ATOM 1597 N N . ALA A 1 196 ? 12.322 2.197 -11.409 1.00 92.31 196 ALA A N 1
ATOM 1598 C CA . ALA A 1 196 ? 11.585 2.759 -12.533 1.00 92.31 196 ALA A CA 1
ATOM 1599 C C . ALA A 1 196 ? 11.683 1.863 -13.776 1.00 92.31 196 ALA A C 1
ATOM 1601 O O . ALA A 1 196 ? 10.653 1.559 -14.378 1.00 92.31 196 ALA A O 1
ATOM 1602 N N . ALA A 1 197 ? 12.879 1.362 -14.101 1.00 92.81 197 ALA A N 1
ATOM 1603 C CA . ALA A 1 197 ? 13.096 0.457 -15.229 1.00 92.81 197 ALA A CA 1
ATOM 1604 C C . ALA A 1 197 ? 12.314 -0.850 -15.043 1.00 92.81 197 ALA A C 1
ATOM 1606 O O . ALA A 1 197 ? 11.612 -1.298 -15.949 1.00 92.81 197 ALA A O 1
ATOM 1607 N N . LYS A 1 198 ? 12.334 -1.412 -13.826 1.00 91.94 198 LYS A N 1
ATOM 1608 C CA . LYS A 1 198 ? 11.497 -2.558 -13.436 1.00 91.94 198 LYS A CA 1
ATOM 1609 C C . LYS A 1 198 ? 10.015 -2.287 -13.706 1.00 91.94 198 LYS A C 1
ATOM 1611 O O . LYS A 1 198 ? 9.352 -3.104 -14.341 1.00 91.94 198 LYS A O 1
ATOM 1616 N N . TRP A 1 199 ? 9.478 -1.161 -13.237 1.00 92.38 199 TRP A N 1
ATOM 1617 C CA . TRP A 1 199 ? 8.063 -0.841 -13.436 1.00 92.38 199 TRP A CA 1
ATOM 1618 C C . TRP A 1 199 ? 7.706 -0.579 -14.895 1.00 92.38 199 TRP A C 1
ATOM 1620 O O . TRP A 1 199 ? 6.633 -1.005 -15.334 1.00 92.38 199 TRP A O 1
ATOM 1630 N N . ARG A 1 200 ? 8.586 0.075 -15.658 1.00 91.56 200 ARG A N 1
ATOM 1631 C CA . ARG A 1 200 ? 8.373 0.283 -17.090 1.00 91.56 200 ARG A CA 1
ATOM 1632 C C . ARG A 1 200 ? 8.347 -1.052 -17.824 1.00 91.56 200 ARG A C 1
ATOM 1634 O O . ARG A 1 200 ? 7.373 -1.319 -18.516 1.00 91.56 200 ARG A O 1
ATOM 1641 N N . PHE A 1 201 ? 9.313 -1.929 -17.561 1.00 90.62 201 PHE A N 1
ATOM 1642 C CA . PHE A 1 201 ? 9.353 -3.283 -18.112 1.00 90.62 201 PHE A CA 1
ATOM 1643 C C . PHE A 1 201 ? 8.074 -4.079 -17.802 1.00 90.62 201 PHE A C 1
ATOM 1645 O O . PHE A 1 201 ? 7.440 -4.619 -18.703 1.00 90.62 201 PHE A O 1
ATOM 1652 N N . ILE A 1 202 ? 7.633 -4.095 -16.538 1.00 89.25 202 ILE A N 1
ATOM 1653 C CA . ILE A 1 202 ? 6.411 -4.807 -16.119 1.00 89.25 202 ILE A CA 1
ATOM 1654 C C . ILE A 1 202 ? 5.168 -4.303 -16.858 1.00 89.25 202 ILE A C 1
ATOM 1656 O O . ILE A 1 202 ? 4.243 -5.071 -17.119 1.00 89.25 202 ILE A O 1
ATOM 1660 N N . THR A 1 203 ? 5.106 -3.002 -17.138 1.00 89.56 203 THR A N 1
ATOM 1661 C CA . THR A 1 203 ? 3.902 -2.364 -17.681 1.00 89.56 203 THR A CA 1
ATOM 1662 C C . THR A 1 203 ? 3.932 -2.138 -19.184 1.00 89.56 203 THR A C 1
ATOM 1664 O O . THR A 1 203 ? 2.885 -1.815 -19.752 1.00 89.56 203 THR A O 1
ATOM 1667 N N . GLU A 1 204 ? 5.070 -2.377 -19.831 1.00 85.56 204 GLU A N 1
ATOM 1668 C CA . GLU A 1 204 ? 5.301 -2.135 -21.253 1.00 85.56 204 GLU A CA 1
ATOM 1669 C C . GLU A 1 204 ? 4.308 -2.869 -22.160 1.00 85.56 204 GLU A C 1
ATOM 1671 O O . GLU A 1 204 ? 3.819 -2.299 -23.124 1.00 85.56 204 GLU A O 1
ATOM 1676 N N . GLU A 1 205 ? 3.919 -4.099 -21.844 1.00 81.00 205 GLU A N 1
ATOM 1677 C CA . GLU A 1 205 ? 2.946 -4.830 -22.674 1.00 81.00 205 GLU A CA 1
ATOM 1678 C C . GLU A 1 205 ? 1.488 -4.566 -22.246 1.00 81.00 205 GLU A C 1
ATOM 1680 O O . GLU A 1 205 ? 0.529 -4.841 -22.967 1.00 81.00 205 GLU A O 1
ATOM 1685 N N . ILE A 1 206 ? 1.285 -3.965 -21.071 1.00 84.12 206 ILE A N 1
ATOM 1686 C CA . ILE A 1 206 ? -0.035 -3.811 -20.438 1.00 84.12 206 ILE A CA 1
ATOM 1687 C C . ILE A 1 206 ? -0.615 -2.407 -20.685 1.00 84.12 206 ILE A C 1
ATOM 1689 O O . ILE A 1 206 ? -1.833 -2.202 -20.684 1.00 84.12 206 ILE A O 1
ATOM 1693 N N . TRP A 1 207 ? 0.235 -1.410 -20.915 1.00 75.06 207 TRP A N 1
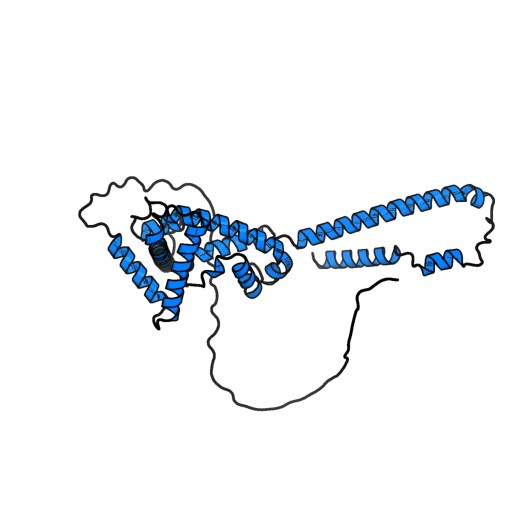ATOM 1694 C CA . TRP A 1 207 ? -0.120 0.010 -20.979 1.00 75.06 207 TRP A CA 1
ATOM 1695 C C . TRP A 1 207 ? -1.187 0.385 -22.030 1.00 75.06 207 TRP A C 1
ATOM 1697 O O . TRP A 1 207 ? -2.130 1.117 -21.708 1.00 75.06 207 TRP A O 1
ATOM 1707 N N . LYS A 1 208 ? -1.102 -0.170 -23.246 1.00 71.19 208 LYS A N 1
ATOM 1708 C CA . LYS A 1 208 ? -2.023 0.039 -24.378 1.00 71.19 208 LYS A CA 1
ATOM 1709 C C . LYS A 1 208 ? -3.356 -0.679 -24.195 1.00 71.19 208 LYS A C 1
ATOM 1711 O O . LYS A 1 208 ? -4.304 -0.427 -24.933 1.00 71.19 208 LYS A O 1
ATOM 1716 N N . SER A 1 209 ? -3.457 -1.549 -23.195 1.00 77.62 209 SER A N 1
ATOM 1717 C CA . SER A 1 209 ? -4.659 -2.333 -22.972 1.00 77.62 209 SER A CA 1
ATOM 1718 C C . SER A 1 209 ? -5.767 -1.477 -22.343 1.00 77.62 209 SER A C 1
ATOM 1720 O O . SER A 1 209 ? -5.569 -0.792 -21.330 1.00 77.62 209 SER A O 1
ATOM 1722 N N . SER A 1 210 ? -6.978 -1.562 -22.899 1.00 82.19 210 SER A N 1
ATOM 1723 C CA . SER A 1 210 ? -8.210 -0.926 -22.399 1.00 82.19 210 SER A CA 1
ATOM 1724 C C . SER A 1 210 ? -8.832 -1.686 -21.211 1.00 82.19 210 SER A C 1
ATOM 1726 O O . SER A 1 210 ? -10.048 -1.778 -21.057 1.00 82.19 210 SER A O 1
ATOM 1728 N N . LEU A 1 211 ? -7.988 -2.259 -20.347 1.00 86.88 211 LEU A N 1
ATOM 1729 C CA . LEU A 1 211 ? -8.414 -3.093 -19.223 1.00 86.88 211 LEU A CA 1
ATOM 1730 C C . LEU A 1 211 ? -9.039 -2.268 -18.098 1.00 86.88 211 LEU A C 1
ATOM 1732 O O . LEU A 1 211 ? -8.579 -1.170 -17.764 1.00 86.88 211 LEU A O 1
ATOM 1736 N N . SER A 1 212 ? -10.024 -2.869 -17.426 1.00 89.00 212 SER A N 1
ATOM 1737 C CA . SER A 1 212 ? -10.536 -2.341 -16.162 1.00 89.00 212 SER A CA 1
ATOM 1738 C C . SER A 1 212 ? -9.412 -2.245 -15.117 1.00 89.00 212 SER A C 1
ATOM 1740 O O . SER A 1 212 ? -8.448 -3.015 -15.181 1.00 89.00 212 SER A O 1
ATOM 1742 N N . PRO A 1 213 ? -9.503 -1.338 -14.122 1.00 85.88 213 PRO A N 1
ATOM 1743 C CA . PRO A 1 213 ? -8.469 -1.181 -13.097 1.00 85.88 213 PRO A CA 1
ATOM 1744 C C . PRO A 1 213 ? -8.055 -2.489 -12.422 1.00 85.88 213 PRO A C 1
ATOM 1746 O O . PRO A 1 213 ? -6.864 -2.740 -12.266 1.00 85.88 213 PRO A O 1
ATOM 1749 N N . ARG A 1 214 ? -9.030 -3.348 -12.110 1.00 87.62 214 ARG A N 1
ATOM 1750 C CA . ARG A 1 214 ? -8.790 -4.669 -11.527 1.00 87.62 214 ARG A CA 1
ATOM 1751 C C . ARG A 1 214 ? -7.977 -5.575 -12.457 1.00 87.62 214 ARG A C 1
ATOM 1753 O O . ARG A 1 214 ? -6.934 -6.065 -12.044 1.00 87.62 214 ARG A O 1
ATOM 1760 N N . LYS A 1 215 ? -8.415 -5.749 -13.710 1.00 89.81 215 LYS A N 1
ATOM 1761 C CA . LYS A 1 215 ? -7.728 -6.611 -14.690 1.00 89.81 215 LYS A CA 1
ATOM 1762 C C . LYS A 1 215 ? -6.328 -6.097 -15.034 1.00 89.81 215 LYS A C 1
ATOM 1764 O O . LYS A 1 215 ? -5.423 -6.891 -15.258 1.00 89.81 215 LYS A O 1
ATOM 1769 N N . TRP A 1 216 ? -6.150 -4.775 -15.053 1.00 91.62 216 TRP A N 1
ATOM 1770 C CA . TRP A 1 216 ? -4.850 -4.142 -15.273 1.00 91.62 216 TRP A CA 1
ATOM 1771 C C . TRP A 1 216 ? -3.859 -4.526 -14.166 1.00 91.62 216 TRP A C 1
ATOM 1773 O O . TRP A 1 216 ? -2.781 -5.032 -14.456 1.00 91.62 216 TRP A O 1
ATOM 1783 N N . TRP A 1 217 ? -4.258 -4.380 -12.898 1.00 91.19 217 TRP A N 1
ATOM 1784 C CA . TRP A 1 217 ? -3.417 -4.773 -11.764 1.00 91.19 217 TRP A CA 1
ATOM 1785 C C . TRP A 1 217 ? -3.186 -6.284 -11.684 1.00 91.19 217 TRP A C 1
ATOM 1787 O O . TRP A 1 217 ? -2.086 -6.706 -11.352 1.00 91.19 217 TRP A O 1
ATOM 1797 N N . GLU A 1 218 ? -4.175 -7.107 -12.042 1.00 90.06 218 GLU A N 1
ATOM 1798 C CA . GLU A 1 218 ? -3.998 -8.562 -12.136 1.00 90.06 218 GLU A CA 1
ATOM 1799 C C . GLU A 1 218 ? -2.898 -8.947 -13.141 1.00 90.06 218 GLU A C 1
ATOM 1801 O O . GLU A 1 218 ? -2.117 -9.852 -12.858 1.00 90.06 218 GLU A O 1
ATOM 1806 N N . GLN A 1 219 ? -2.790 -8.263 -14.287 1.00 90.62 219 GLN A N 1
ATOM 1807 C CA . GLN A 1 219 ? -1.693 -8.500 -15.234 1.00 90.62 219 GLN A CA 1
ATOM 1808 C C . GLN A 1 219 ? -0.346 -8.016 -14.693 1.00 90.62 219 GLN A C 1
ATOM 1810 O O . GLN A 1 219 ? 0.630 -8.757 -14.760 1.00 90.62 219 GLN A O 1
ATOM 1815 N N . VAL A 1 220 ? -0.307 -6.830 -14.082 1.00 90.50 220 VAL A N 1
ATOM 1816 C CA . VAL A 1 220 ? 0.911 -6.302 -13.447 1.00 90.50 220 VAL A CA 1
ATOM 1817 C C . VAL A 1 220 ? 1.440 -7.264 -12.385 1.00 90.50 220 VAL A C 1
ATOM 1819 O O . VAL A 1 220 ? 2.632 -7.557 -12.351 1.00 90.50 220 VAL A O 1
ATOM 1822 N N . PHE A 1 221 ? 0.557 -7.818 -11.550 1.00 89.81 221 PHE A N 1
ATOM 1823 C CA . PHE A 1 221 ? 0.948 -8.786 -10.528 1.00 89.81 221 PHE A CA 1
ATOM 1824 C C . PHE A 1 221 ? 1.395 -10.125 -11.107 1.00 89.81 221 PHE A C 1
ATOM 1826 O O . PHE A 1 221 ? 2.279 -10.741 -10.526 1.00 89.81 221 PHE A O 1
ATOM 1833 N N . LYS A 1 222 ? 0.854 -10.559 -12.253 1.00 89.31 222 LYS A N 1
ATOM 1834 C CA . LYS A 1 222 ? 1.367 -11.739 -12.966 1.00 89.31 222 LYS A CA 1
ATOM 1835 C C . LYS A 1 222 ? 2.789 -11.510 -13.472 1.00 89.31 222 LYS A C 1
ATOM 1837 O O . LYS A 1 222 ? 3.640 -12.356 -13.242 1.00 89.31 222 LYS A O 1
ATOM 1842 N N . CYS A 1 223 ? 3.060 -10.365 -14.096 1.00 89.56 223 CYS A N 1
ATOM 1843 C CA . CYS A 1 223 ? 4.406 -10.012 -14.553 1.00 89.56 223 CYS A CA 1
ATOM 1844 C C . CYS A 1 223 ? 5.399 -9.906 -13.383 1.00 89.56 223 CYS A C 1
ATOM 1846 O O . CYS A 1 223 ? 6.513 -10.414 -13.476 1.00 89.56 223 CYS A O 1
ATOM 1848 N N . LEU A 1 224 ? 4.980 -9.315 -12.257 1.00 88.06 224 LEU A N 1
ATOM 1849 C CA . LEU A 1 224 ? 5.772 -9.290 -11.021 1.00 88.06 224 LEU A CA 1
ATOM 1850 C C . LEU A 1 224 ? 6.039 -10.691 -10.457 1.00 88.06 224 LEU A C 1
ATOM 1852 O O . LEU A 1 224 ? 7.147 -10.946 -10.002 1.00 88.06 224 LEU A O 1
ATOM 1856 N N . ASP A 1 225 ? 5.046 -11.583 -10.472 1.00 87.44 225 ASP A N 1
ATOM 1857 C CA . ASP A 1 225 ? 5.196 -12.966 -10.004 1.00 87.44 225 ASP A CA 1
ATOM 1858 C C . ASP A 1 225 ? 6.181 -13.754 -10.876 1.00 87.44 225 ASP A C 1
ATOM 1860 O O . ASP A 1 225 ? 7.019 -14.482 -10.350 1.00 87.44 225 ASP A O 1
ATOM 1864 N N . THR A 1 226 ? 6.117 -13.576 -12.200 1.00 88.00 226 THR A N 1
ATOM 1865 C CA . THR A 1 226 ? 7.071 -14.176 -13.142 1.00 88.00 226 THR A CA 1
ATOM 1866 C C . THR A 1 226 ? 8.491 -13.689 -12.865 1.00 88.00 226 THR A C 1
ATOM 1868 O O . THR A 1 226 ? 9.370 -14.514 -12.639 1.00 88.00 226 THR A O 1
ATOM 1871 N N . LEU A 1 227 ? 8.699 -12.369 -12.770 1.00 84.81 227 LEU A N 1
ATOM 1872 C CA . LEU A 1 227 ? 10.007 -11.787 -12.440 1.00 84.81 227 LEU A CA 1
ATOM 1873 C C . LEU A 1 227 ? 10.534 -12.265 -11.082 1.00 84.81 227 LEU A C 1
ATOM 1875 O O . LEU A 1 227 ? 11.718 -12.568 -10.937 1.00 84.81 227 LEU A O 1
ATOM 1879 N N . TYR A 1 228 ? 9.658 -12.347 -10.077 1.00 84.25 228 TYR A N 1
ATOM 1880 C CA . TYR A 1 228 ? 10.014 -12.860 -8.758 1.00 84.25 228 TYR A CA 1
ATOM 1881 C C . TYR A 1 228 ? 10.497 -14.313 -8.837 1.00 84.25 228 TYR A C 1
ATOM 1883 O O . TYR A 1 228 ? 11.562 -14.627 -8.313 1.00 84.25 228 TYR A O 1
ATOM 1891 N N . LYS A 1 229 ? 9.765 -15.181 -9.546 1.00 84.56 229 LYS A N 1
ATOM 1892 C CA . LYS A 1 229 ? 10.127 -16.595 -9.730 1.00 84.56 229 LYS A CA 1
ATOM 1893 C C . LYS A 1 229 ? 11.419 -16.782 -10.522 1.00 84.56 229 LYS A C 1
ATOM 1895 O O . LYS A 1 229 ? 12.220 -17.644 -10.178 1.00 84.56 229 LYS A O 1
ATOM 1900 N N . GLU A 1 230 ? 11.637 -15.989 -11.566 1.00 81.81 230 GLU A N 1
ATOM 1901 C CA . GLU A 1 230 ? 12.894 -15.994 -12.327 1.00 81.81 230 GLU A CA 1
ATOM 1902 C C . GLU A 1 230 ? 14.083 -15.635 -11.431 1.00 81.81 230 GLU A C 1
ATOM 1904 O O . GLU A 1 230 ? 15.119 -16.294 -11.486 1.00 81.81 230 GLU A O 1
ATOM 1909 N N . THR A 1 231 ? 13.896 -14.660 -10.537 1.00 79.56 231 THR A N 1
ATOM 1910 C CA . THR A 1 231 ? 14.919 -14.253 -9.566 1.00 79.56 231 THR A CA 1
ATOM 1911 C C . THR A 1 231 ? 15.202 -15.342 -8.536 1.00 79.56 231 THR A C 1
ATOM 1913 O O . THR A 1 231 ? 16.356 -15.577 -8.212 1.00 79.56 231 THR A O 1
ATOM 1916 N N . THR A 1 232 ? 14.178 -16.030 -8.022 1.00 75.31 232 THR A N 1
ATOM 1917 C CA . THR A 1 232 ? 14.380 -17.108 -7.037 1.00 75.31 232 THR A CA 1
ATOM 1918 C C . THR A 1 232 ? 14.979 -18.375 -7.644 1.00 75.31 232 THR A C 1
ATOM 1920 O O . THR A 1 232 ? 15.601 -19.153 -6.931 1.00 75.31 232 THR A O 1
ATOM 1923 N N . ASN A 1 233 ? 14.761 -18.610 -8.941 1.00 78.00 233 ASN A N 1
ATOM 1924 C CA . ASN A 1 233 ? 15.236 -19.811 -9.633 1.00 78.00 233 ASN A CA 1
ATOM 1925 C C . ASN A 1 233 ? 16.633 -19.637 -10.242 1.00 78.00 233 ASN A C 1
ATOM 1927 O O . ASN A 1 233 ? 17.323 -20.626 -10.485 1.00 78.00 233 ASN A O 1
ATOM 1931 N N . SER A 1 234 ? 17.042 -18.402 -10.526 1.00 68.50 234 SER A N 1
ATOM 1932 C CA . SER A 1 234 ? 18.380 -18.089 -11.013 1.00 68.50 234 SER A CA 1
ATOM 1933 C C . SER A 1 234 ? 19.332 -17.894 -9.834 1.00 68.50 234 SER A C 1
ATOM 1935 O O . SER A 1 234 ? 19.038 -17.135 -8.919 1.00 68.50 234 SER A O 1
ATOM 1937 N N . ALA A 1 235 ? 20.515 -18.513 -9.871 1.00 60.22 235 ALA A N 1
ATOM 1938 C CA . ALA A 1 235 ? 21.576 -18.273 -8.882 1.00 60.22 235 ALA A CA 1
ATOM 1939 C C . ALA A 1 235 ? 22.202 -16.860 -8.983 1.00 60.22 235 ALA A C 1
ATOM 1941 O O . ALA A 1 235 ? 23.145 -16.540 -8.263 1.00 60.22 235 ALA A O 1
ATOM 1942 N N . SER A 1 236 ? 21.718 -16.019 -9.903 1.00 63.78 236 SER A N 1
ATOM 1943 C CA . SER A 1 236 ? 22.139 -14.626 -10.058 1.00 63.78 236 SER A CA 1
ATOM 1944 C C . SER A 1 236 ? 21.564 -13.738 -8.955 1.00 63.78 236 SER A C 1
ATOM 1946 O O . SER A 1 236 ? 20.393 -13.870 -8.602 1.00 63.78 236 SER A O 1
ATOM 1948 N N . SER A 1 237 ? 22.340 -12.756 -8.490 1.00 75.25 237 SER A N 1
ATOM 1949 C CA . SER A 1 237 ? 21.858 -11.754 -7.535 1.00 75.25 237 SER A CA 1
ATOM 1950 C C . SER A 1 237 ? 20.621 -11.022 -8.073 1.00 75.25 237 SER A C 1
ATOM 1952 O O . SER A 1 237 ? 20.598 -10.595 -9.229 1.00 75.25 237 SER A O 1
ATOM 1954 N N . SER A 1 238 ? 19.607 -10.804 -7.223 1.00 74.50 238 SER A N 1
ATOM 1955 C CA . SER A 1 238 ? 18.422 -9.989 -7.556 1.00 74.50 238 SER A CA 1
ATOM 1956 C C . SER A 1 238 ? 18.800 -8.609 -8.097 1.00 74.50 238 SER A C 1
ATOM 1958 O O . SER A 1 238 ? 18.064 -8.036 -8.900 1.00 74.50 238 SER A O 1
ATOM 1960 N N . LEU A 1 239 ? 19.941 -8.071 -7.667 1.00 80.94 239 LEU A N 1
ATOM 1961 C CA . LEU A 1 239 ? 20.441 -6.784 -8.125 1.00 80.94 239 LEU A CA 1
ATOM 1962 C C . LEU A 1 239 ? 20.893 -6.825 -9.593 1.00 80.94 239 LEU A C 1
ATOM 1964 O O . LEU A 1 239 ? 20.684 -5.851 -10.315 1.00 80.94 239 LEU A O 1
ATOM 1968 N N . ASP A 1 240 ? 21.469 -7.937 -10.049 1.00 83.56 240 ASP A N 1
ATOM 1969 C CA . ASP A 1 240 ? 21.975 -8.077 -11.419 1.00 83.56 240 ASP A CA 1
ATOM 1970 C C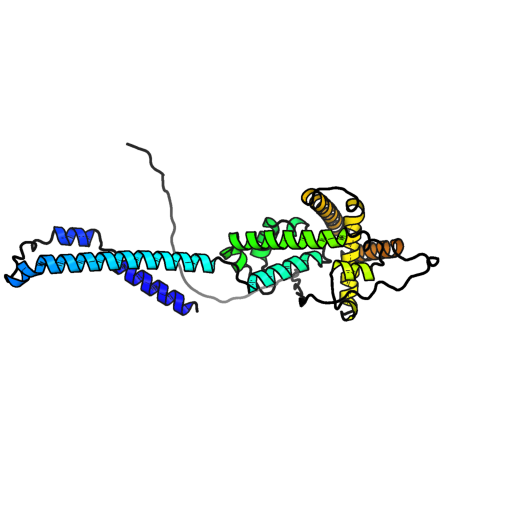 . ASP A 1 240 ? 20.830 -8.093 -12.431 1.00 83.56 240 ASP A C 1
ATOM 1972 O O . ASP A 1 240 ? 20.910 -7.419 -13.457 1.00 83.56 240 ASP A O 1
ATOM 1976 N N . LEU A 1 241 ? 19.711 -8.747 -12.096 1.00 85.69 241 LEU A N 1
ATOM 1977 C CA . LEU A 1 241 ? 18.491 -8.688 -12.904 1.00 85.69 241 LEU A CA 1
ATOM 1978 C C . LEU A 1 241 ? 18.028 -7.239 -13.100 1.00 85.69 241 LEU A C 1
ATOM 1980 O O . LEU A 1 241 ? 17.754 -6.817 -14.223 1.00 85.69 241 LEU A O 1
ATOM 1984 N N . HIS A 1 242 ? 17.957 -6.456 -12.021 1.00 85.94 242 HIS A N 1
ATOM 1985 C CA . HIS A 1 242 ? 17.527 -5.061 -12.110 1.00 85.94 242 HIS A CA 1
ATOM 1986 C C . HIS A 1 242 ? 18.493 -4.199 -12.927 1.00 85.94 242 HIS A C 1
ATOM 1988 O O . HIS A 1 242 ? 18.037 -3.350 -13.694 1.00 85.94 242 HIS A O 1
ATOM 1994 N N . LYS A 1 243 ? 19.804 -4.446 -12.827 1.00 89.19 243 LYS A N 1
ATOM 1995 C CA . LYS A 1 243 ? 20.807 -3.783 -13.672 1.00 89.19 243 LYS A CA 1
ATOM 1996 C C . LYS A 1 243 ? 20.632 -4.139 -15.149 1.00 89.19 243 LYS A C 1
ATOM 1998 O O . LYS A 1 243 ? 20.704 -3.247 -15.990 1.00 89.19 243 LYS A O 1
ATOM 2003 N N . CYS A 1 244 ? 20.340 -5.400 -15.474 1.00 89.31 244 CYS A N 1
ATOM 2004 C CA . CYS A 1 244 ? 20.027 -5.813 -16.844 1.00 89.31 244 CYS A CA 1
ATOM 2005 C C . CYS A 1 244 ? 18.763 -5.121 -17.377 1.00 89.31 244 CYS A C 1
ATOM 2007 O O . CYS A 1 244 ? 18.765 -4.632 -18.505 1.00 89.31 244 CYS A O 1
ATOM 2009 N N . LEU A 1 245 ? 17.703 -5.028 -16.564 1.00 91.00 245 LEU A N 1
ATOM 2010 C CA . LEU A 1 245 ? 16.483 -4.302 -16.935 1.00 91.00 245 LEU A CA 1
ATOM 2011 C C . LEU A 1 245 ? 16.768 -2.820 -17.206 1.00 91.00 245 LEU A C 1
ATOM 2013 O O . LEU A 1 245 ? 16.281 -2.280 -18.196 1.00 91.00 245 LEU A O 1
ATOM 2017 N N . LEU A 1 246 ? 17.585 -2.181 -16.366 1.00 91.94 246 LEU A N 1
ATOM 2018 C CA . LEU A 1 246 ? 17.996 -0.792 -16.554 1.00 91.94 246 LEU A CA 1
ATOM 2019 C C . LEU A 1 246 ? 18.828 -0.598 -17.829 1.00 91.94 246 LEU A C 1
ATOM 2021 O O . LEU A 1 246 ? 18.564 0.332 -18.585 1.00 91.94 246 LEU A O 1
ATOM 2025 N N . ALA A 1 247 ? 19.795 -1.475 -18.107 1.00 91.81 247 ALA A N 1
ATOM 2026 C CA . ALA A 1 247 ? 20.598 -1.401 -19.329 1.00 91.81 247 ALA A CA 1
ATOM 2027 C C . ALA A 1 247 ? 19.732 -1.536 -20.595 1.00 91.81 247 ALA A C 1
ATOM 2029 O O . ALA A 1 247 ? 19.886 -0.762 -21.545 1.00 91.81 247 ALA A O 1
ATOM 2030 N N . ASN A 1 248 ? 18.775 -2.470 -20.581 1.00 91.06 248 ASN A N 1
ATOM 2031 C CA . ASN A 1 248 ? 17.814 -2.647 -21.668 1.00 91.06 248 ASN A CA 1
ATOM 2032 C C . ASN A 1 248 ? 16.923 -1.409 -21.842 1.00 91.06 248 ASN A C 1
ATOM 2034 O O . ASN A 1 248 ? 16.735 -0.955 -22.970 1.00 91.06 248 ASN A O 1
ATOM 2038 N N . ASP A 1 249 ? 16.422 -0.827 -20.749 1.00 92.75 249 ASP A N 1
ATOM 2039 C CA . ASP A 1 249 ? 15.633 0.409 -20.786 1.00 92.75 249 ASP A CA 1
ATOM 2040 C C . ASP A 1 249 ? 16.424 1.565 -21.418 1.00 92.75 249 ASP A C 1
ATOM 2042 O O . ASP A 1 249 ? 15.961 2.182 -22.379 1.00 92.75 249 ASP A O 1
ATOM 2046 N N . ILE A 1 250 ? 17.664 1.786 -20.969 1.00 92.00 250 ILE A N 1
ATOM 2047 C CA . ILE A 1 250 ? 18.535 2.837 -21.506 1.00 92.00 250 ILE A CA 1
ATOM 2048 C C . ILE A 1 250 ? 18.722 2.653 -23.015 1.00 92.00 250 ILE A C 1
ATOM 2050 O O . ILE A 1 250 ? 18.489 3.592 -23.772 1.00 92.00 250 ILE A O 1
ATOM 2054 N N . SER A 1 251 ? 19.066 1.451 -23.484 1.00 89.81 251 SER A N 1
ATOM 2055 C CA . SER A 1 251 ? 19.248 1.200 -24.924 1.00 89.81 251 SER A CA 1
ATOM 2056 C C . SER A 1 251 ? 17.993 1.476 -25.765 1.00 89.81 251 SER A C 1
ATOM 2058 O O . SER A 1 251 ? 18.107 1.862 -26.926 1.00 89.81 251 SER A O 1
ATOM 2060 N N . LYS A 1 252 ? 16.798 1.327 -25.181 1.00 89.19 252 LYS A N 1
ATOM 2061 C CA . LYS A 1 252 ? 15.511 1.512 -25.862 1.00 89.19 252 LYS A CA 1
ATOM 2062 C C . LYS A 1 252 ? 15.055 2.971 -25.928 1.00 89.19 252 LYS A C 1
ATOM 2064 O O . LYS A 1 252 ? 14.400 3.350 -26.896 1.00 89.19 252 LYS A O 1
ATOM 2069 N N . TYR A 1 253 ? 15.386 3.771 -24.914 1.00 85.81 253 TYR A N 1
ATOM 2070 C CA . TYR A 1 253 ? 14.905 5.153 -24.757 1.00 85.81 253 TYR A CA 1
ATOM 2071 C C . TYR A 1 253 ? 16.012 6.213 -24.824 1.00 85.81 253 TYR A C 1
ATOM 2073 O O . TYR A 1 253 ? 15.768 7.383 -24.527 1.00 85.81 253 TYR A O 1
ATOM 2081 N N . THR A 1 254 ? 17.226 5.836 -25.232 1.00 79.00 254 THR A N 1
ATOM 2082 C CA . THR A 1 254 ? 18.271 6.811 -25.567 1.00 79.00 254 THR A CA 1
ATOM 2083 C C . THR A 1 254 ? 17.898 7.502 -26.885 1.00 79.00 254 THR A C 1
ATOM 2085 O O . THR A 1 254 ? 17.661 6.809 -27.879 1.00 79.00 254 THR A O 1
ATOM 2088 N N . PRO A 1 255 ? 17.830 8.847 -26.936 1.00 62.22 255 PRO A N 1
ATOM 2089 C CA . PRO A 1 255 ? 17.605 9.565 -28.182 1.00 62.22 255 PRO A CA 1
ATOM 2090 C C . PRO A 1 255 ? 18.693 9.191 -29.191 1.00 62.22 255 PRO A C 1
ATOM 2092 O O . PRO A 1 255 ? 19.880 9.336 -28.909 1.00 62.22 255 PRO A O 1
ATOM 2095 N N . SER A 1 256 ? 18.303 8.723 -30.377 1.00 54.97 256 SER A N 1
ATOM 2096 C CA . SER A 1 256 ? 19.228 8.689 -31.512 1.00 54.97 256 SER A CA 1
ATOM 2097 C C . SER A 1 256 ? 19.726 10.120 -31.738 1.00 54.97 256 SER A C 1
ATOM 2099 O O . SER A 1 256 ? 18.907 11.037 -31.731 1.00 54.97 256 SER A O 1
ATOM 2101 N N . GLU A 1 257 ? 21.026 10.320 -31.976 1.00 53.28 257 GLU A N 1
ATOM 2102 C CA . GLU A 1 257 ? 21.707 11.632 -32.116 1.00 53.28 257 GLU A CA 1
ATOM 2103 C C . GLU A 1 257 ? 21.148 12.584 -33.210 1.00 53.28 257 GLU A C 1
ATOM 2105 O O . GLU A 1 257 ? 21.726 13.629 -33.483 1.00 53.28 257 GLU A O 1
ATOM 2110 N N . ASN A 1 258 ? 20.005 12.277 -33.832 1.00 43.09 258 ASN A N 1
ATOM 2111 C CA . ASN A 1 258 ? 19.465 12.958 -35.008 1.00 43.09 258 ASN A CA 1
ATOM 2112 C C . ASN A 1 258 ? 18.129 13.696 -34.783 1.00 43.09 258 ASN A C 1
ATOM 2114 O O . ASN A 1 258 ? 17.450 14.013 -35.759 1.00 43.09 258 ASN A O 1
ATOM 2118 N N . THR A 1 259 ? 17.721 13.993 -33.544 1.00 42.06 259 THR A N 1
ATOM 2119 C CA . THR A 1 259 ? 16.487 14.769 -33.278 1.00 42.06 259 THR A CA 1
ATOM 2120 C C . THR A 1 259 ? 16.764 16.051 -32.487 1.00 42.06 259 THR A C 1
ATOM 2122 O O . THR A 1 259 ? 17.314 15.958 -31.392 1.00 42.06 259 THR A O 1
ATOM 2125 N N . PRO A 1 260 ? 16.380 17.242 -32.996 1.00 42.62 260 PRO A N 1
ATOM 2126 C CA . PRO A 1 260 ? 16.624 18.509 -32.316 1.00 42.62 260 PRO A CA 1
ATOM 2127 C C . PRO A 1 260 ? 15.686 18.663 -31.111 1.00 42.62 260 PRO A C 1
ATOM 2129 O O . PRO A 1 260 ? 14.463 18.606 -31.245 1.00 42.62 260 PRO A O 1
ATOM 2132 N N . THR A 1 261 ? 16.267 18.849 -29.928 1.00 42.88 261 THR A N 1
ATOM 2133 C CA . THR A 1 261 ? 15.574 19.111 -28.663 1.00 42.88 261 THR A CA 1
ATOM 2134 C C . THR A 1 261 ? 15.021 20.537 -28.624 1.00 42.88 261 THR A C 1
ATOM 2136 O O . THR A 1 261 ? 15.754 21.507 -28.799 1.00 42.88 261 THR A O 1
ATOM 2139 N N . SER A 1 262 ? 13.712 20.660 -28.393 1.00 38.53 262 SER A N 1
ATOM 2140 C CA . SER A 1 262 ? 13.045 21.904 -27.992 1.00 38.53 262 SER A CA 1
ATOM 2141 C C . SER A 1 262 ? 12.962 21.915 -26.462 1.00 38.53 262 SER A C 1
ATOM 2143 O O . SER A 1 262 ? 12.349 21.031 -25.866 1.00 38.53 262 SER A O 1
ATOM 2145 N N . ASP A 1 263 ? 13.629 22.892 -25.851 1.00 39.72 263 ASP A N 1
ATOM 2146 C CA . ASP A 1 263 ? 13.992 22.971 -24.425 1.00 39.72 263 ASP A CA 1
ATOM 2147 C C . ASP A 1 263 ? 12.895 23.519 -23.478 1.00 39.72 263 ASP A C 1
ATOM 2149 O O . ASP A 1 263 ? 13.185 23.937 -22.360 1.00 39.72 263 ASP A O 1
ATOM 2153 N N . ASP A 1 264 ? 11.614 23.514 -23.858 1.00 38.84 264 ASP A N 1
ATOM 2154 C CA . ASP A 1 264 ? 10.632 24.406 -23.204 1.00 38.84 264 ASP A CA 1
ATOM 2155 C C . ASP A 1 264 ? 9.733 23.808 -22.096 1.00 38.84 264 ASP A C 1
ATOM 2157 O O . ASP A 1 264 ? 8.823 24.488 -21.629 1.00 38.84 264 ASP A O 1
ATOM 2161 N N . ASN A 1 265 ? 9.957 22.587 -21.593 1.00 39.19 265 ASN A N 1
ATOM 2162 C CA . ASN A 1 265 ? 9.000 21.952 -20.654 1.00 39.19 265 ASN A CA 1
ATOM 2163 C C . ASN A 1 265 ? 9.460 21.752 -19.196 1.00 39.19 265 ASN A C 1
ATOM 2165 O O . ASN A 1 265 ? 8.780 21.063 -18.436 1.00 39.19 265 ASN A O 1
ATOM 2169 N N . LEU A 1 266 ? 10.561 22.367 -18.751 1.00 40.78 266 LEU A N 1
ATOM 2170 C CA . LEU A 1 266 ? 11.102 22.136 -17.397 1.00 40.78 266 LEU A CA 1
ATOM 2171 C C . LEU A 1 266 ? 10.539 23.017 -16.259 1.00 40.78 266 LEU A C 1
ATOM 2173 O O . LEU A 1 266 ? 10.980 22.866 -15.124 1.00 40.78 266 LEU A O 1
ATOM 2177 N N . ASN A 1 267 ? 9.543 23.881 -16.489 1.00 35.38 267 ASN A N 1
ATOM 2178 C CA . ASN A 1 267 ? 9.057 24.823 -15.461 1.00 35.38 267 ASN A CA 1
ATOM 2179 C C . ASN A 1 267 ? 7.571 24.666 -15.090 1.00 35.38 267 ASN A C 1
ATOM 2181 O O . ASN A 1 267 ? 6.759 25.560 -15.313 1.00 35.38 267 ASN A O 1
ATOM 2185 N N . LEU A 1 268 ? 7.215 23.556 -14.439 1.00 34.53 268 LEU A N 1
ATOM 2186 C CA . LEU A 1 268 ? 5.935 23.429 -13.723 1.00 34.53 268 LEU A CA 1
ATOM 2187 C C . LEU A 1 268 ? 6.141 22.697 -12.386 1.00 34.53 268 LEU A C 1
ATOM 2189 O O . LEU A 1 268 ? 5.774 21.538 -12.214 1.00 34.53 268 LEU A O 1
ATOM 2193 N N . LEU A 1 269 ? 6.775 23.385 -11.431 1.00 38.66 269 LEU A N 1
ATOM 2194 C CA . LEU A 1 269 ? 7.020 22.901 -10.068 1.00 38.66 269 LEU A CA 1
ATOM 2195 C C . LEU A 1 269 ? 6.617 23.959 -9.026 1.00 38.66 269 LEU A C 1
ATOM 2197 O O . LEU A 1 269 ? 7.397 24.833 -8.670 1.00 38.66 269 LEU A O 1
ATOM 2201 N N . SER A 1 270 ? 5.391 23.832 -8.523 1.00 31.56 270 SER A N 1
ATOM 2202 C CA . SER A 1 270 ? 4.854 24.407 -7.273 1.00 31.56 270 SER A CA 1
ATOM 2203 C C . SER A 1 270 ? 3.490 23.729 -7.071 1.00 31.56 270 SER A C 1
ATOM 2205 O O . SER A 1 270 ? 2.726 23.661 -8.025 1.00 31.56 270 SER A O 1
ATOM 2207 N N . ASP A 1 271 ? 3.041 23.143 -5.970 1.00 30.78 271 ASP A N 1
ATOM 2208 C CA . ASP A 1 271 ? 3.446 23.065 -4.578 1.00 30.78 271 ASP A CA 1
ATOM 2209 C C . ASP A 1 271 ? 2.656 21.892 -3.984 1.00 30.78 271 ASP A C 1
ATOM 2211 O O . ASP A 1 271 ? 1.445 22.006 -3.853 1.00 30.78 271 ASP A O 1
ATOM 2215 N N . ILE A 1 272 ? 3.278 20.769 -3.617 1.00 37.81 272 ILE A N 1
ATOM 2216 C CA . ILE A 1 272 ? 2.699 19.854 -2.619 1.00 37.81 272 ILE A CA 1
ATOM 2217 C C . ILE A 1 272 ? 3.840 19.358 -1.729 1.00 37.81 272 ILE A C 1
ATOM 2219 O O . ILE A 1 272 ? 4.855 18.860 -2.220 1.00 37.81 272 ILE A O 1
ATOM 2223 N N . ASP A 1 273 ? 3.712 19.634 -0.438 1.00 34.50 273 ASP A N 1
ATOM 2224 C CA . ASP A 1 273 ? 4.589 19.201 0.647 1.00 34.50 273 ASP A CA 1
ATOM 2225 C C . ASP A 1 273 ? 4.345 17.715 0.945 1.00 34.50 273 ASP A C 1
ATOM 2227 O O . ASP A 1 273 ? 3.192 17.285 0.915 1.00 34.50 273 ASP A O 1
ATOM 2231 N N . ASN A 1 274 ? 5.409 16.939 1.168 1.00 37.78 274 ASN A N 1
ATOM 2232 C CA . ASN A 1 274 ? 5.391 15.671 1.908 1.00 37.78 274 ASN A CA 1
ATOM 2233 C C . ASN A 1 274 ? 6.812 15.093 1.990 1.00 37.78 274 ASN A C 1
ATOM 2235 O O . ASN A 1 274 ? 7.318 14.489 1.041 1.00 37.78 274 ASN A O 1
ATOM 2239 N N . GLY A 1 275 ? 7.435 15.263 3.157 1.00 33.16 275 GLY A N 1
ATOM 2240 C CA . GLY A 1 275 ? 8.693 14.622 3.520 1.00 33.16 275 GLY A CA 1
ATOM 2241 C C . GLY A 1 275 ? 8.569 13.097 3.592 1.00 33.16 275 GLY A C 1
ATOM 2242 O O . GLY A 1 275 ? 7.626 12.558 4.170 1.00 33.16 275 GLY A O 1
ATOM 2243 N N . ILE A 1 276 ? 9.542 12.400 3.009 1.00 38.12 276 ILE A N 1
ATOM 2244 C CA . ILE A 1 276 ? 9.747 10.960 3.179 1.00 38.12 276 ILE A CA 1
ATOM 2245 C C . ILE A 1 276 ? 11.160 10.783 3.731 1.00 38.12 276 ILE A C 1
ATOM 2247 O O . ILE A 1 276 ? 12.135 11.012 3.016 1.00 38.12 276 ILE A O 1
ATOM 2251 N N . SER A 1 277 ? 11.254 10.378 4.997 1.00 33.69 277 SER A N 1
ATOM 2252 C CA . SER A 1 277 ? 12.472 9.796 5.566 1.00 33.69 277 SER A CA 1
ATOM 2253 C C . SER A 1 277 ? 12.512 8.305 5.238 1.00 33.69 277 SER A C 1
ATOM 2255 O O . SER A 1 277 ? 11.490 7.617 5.298 1.00 33.69 277 SER A O 1
ATOM 2257 N N . GLU A 1 278 ? 13.694 7.831 4.856 1.00 37.00 278 GLU A N 1
ATOM 2258 C CA . GLU A 1 278 ? 13.979 6.434 4.545 1.00 37.00 278 GLU A CA 1
ATOM 2259 C C . GLU A 1 278 ? 13.752 5.533 5.762 1.00 37.00 278 GLU A C 1
ATOM 2261 O O . GLU A 1 278 ? 14.162 5.835 6.879 1.00 37.00 278 GLU A O 1
ATOM 2266 N N . ILE A 1 279 ? 13.079 4.414 5.516 1.00 33.06 279 ILE A N 1
ATOM 2267 C CA . ILE A 1 279 ? 12.999 3.279 6.425 1.00 33.06 279 ILE A CA 1
ATOM 2268 C C . ILE A 1 279 ? 13.989 2.248 5.885 1.00 33.06 279 ILE A C 1
ATOM 2270 O O . ILE A 1 279 ? 13.702 1.572 4.891 1.00 33.06 279 ILE A O 1
ATOM 2274 N N . GLU A 1 280 ? 15.159 2.159 6.513 1.00 30.23 280 GLU A N 1
ATOM 2275 C CA . GLU A 1 280 ? 16.018 0.982 6.409 1.00 30.23 280 GLU A CA 1
ATOM 2276 C C . GLU A 1 280 ? 15.330 -0.166 7.156 1.00 30.23 280 GLU A C 1
ATOM 2278 O O . GLU A 1 280 ? 14.926 -0.034 8.309 1.00 30.23 280 GLU A O 1
ATOM 2283 N N . VAL A 1 281 ? 15.106 -1.275 6.453 1.00 32.16 281 VAL A N 1
ATOM 2284 C CA . VAL A 1 281 ? 14.655 -2.529 7.055 1.00 32.16 281 VAL A CA 1
ATOM 2285 C C . VAL A 1 281 ? 15.915 -3.349 7.275 1.00 32.16 281 VAL A C 1
ATOM 2287 O O . VAL A 1 281 ? 16.507 -3.807 6.298 1.00 32.16 281 VAL A O 1
ATOM 2290 N N . GLU A 1 282 ? 16.312 -3.495 8.537 1.00 28.61 282 GLU A N 1
ATOM 2291 C CA . GLU A 1 282 ? 17.353 -4.425 8.970 1.00 28.61 282 GLU A CA 1
ATOM 2292 C C . GLU A 1 282 ? 17.033 -5.833 8.441 1.00 28.61 282 GLU A C 1
ATOM 2294 O O . GLU A 1 282 ? 15.924 -6.352 8.605 1.00 28.61 282 GLU A O 1
ATOM 2299 N N . GLN A 1 283 ? 17.998 -6.423 7.738 1.00 29.61 283 GLN A N 1
ATOM 2300 C CA . GLN A 1 283 ? 18.014 -7.841 7.407 1.00 29.61 283 GLN A CA 1
ATOM 2301 C C . GLN A 1 283 ? 18.843 -8.545 8.484 1.00 29.61 283 GLN A C 1
ATOM 2303 O O . GLN A 1 283 ? 20.058 -8.380 8.517 1.00 29.61 283 GLN A O 1
ATOM 2308 N N . GLU A 1 284 ? 18.200 -9.344 9.332 1.00 27.38 284 GLU A N 1
ATOM 2309 C CA . GLU A 1 284 ? 18.871 -10.399 10.093 1.00 27.38 284 GLU A CA 1
ATOM 2310 C C . GLU A 1 284 ? 18.446 -11.764 9.543 1.00 27.38 284 GLU A C 1
ATOM 2312 O O . GLU A 1 284 ? 17.249 -12.056 9.460 1.00 27.38 284 GLU A O 1
ATOM 2317 N N . ALA A 1 285 ? 19.444 -12.562 9.142 1.00 26.89 285 ALA A N 1
ATOM 2318 C CA . ALA A 1 285 ? 19.714 -13.932 9.605 1.00 26.89 285 ALA A CA 1
ATOM 2319 C C . ALA A 1 285 ? 20.334 -14.804 8.492 1.00 26.89 285 ALA A C 1
ATOM 2321 O O . ALA A 1 285 ? 19.650 -15.191 7.546 1.00 26.89 285 ALA A O 1
ATOM 2322 N N . GLU A 1 286 ? 21.601 -15.184 8.675 1.00 29.50 286 GLU A N 1
ATOM 2323 C CA . GLU A 1 286 ? 22.132 -16.484 8.250 1.00 29.50 286 GLU A CA 1
ATOM 2324 C C . GLU A 1 286 ? 22.735 -17.170 9.493 1.00 29.50 286 GLU A C 1
ATOM 2326 O O . GLU A 1 286 ? 23.597 -16.602 10.166 1.00 29.50 286 GLU A O 1
ATOM 2331 N N . GLU A 1 287 ? 22.219 -18.363 9.818 1.00 30.50 287 GLU A N 1
ATOM 2332 C CA . GLU A 1 287 ? 22.880 -19.408 10.625 1.00 30.50 287 GLU A CA 1
ATOM 2333 C C . GLU A 1 287 ? 24.092 -19.934 9.819 1.00 30.50 287 GLU A C 1
ATOM 2335 O O . GLU A 1 287 ? 24.090 -19.865 8.594 1.00 30.50 287 GLU A O 1
ATOM 2340 N N . ASP A 1 288 ? 25.186 -20.450 10.374 1.00 25.39 288 ASP A N 1
ATOM 2341 C CA . ASP A 1 288 ? 25.312 -21.537 11.348 1.00 25.39 288 ASP A CA 1
ATOM 2342 C C . ASP A 1 288 ? 26.806 -21.660 11.752 1.00 25.39 288 ASP A C 1
ATOM 2344 O O . ASP A 1 288 ? 27.679 -21.180 11.023 1.00 25.39 288 ASP A O 1
ATOM 2348 N N . VAL A 1 289 ? 27.083 -22.349 12.871 1.00 27.59 289 VAL A N 1
ATOM 2349 C CA . VAL A 1 289 ? 28.142 -23.373 13.066 1.00 27.59 289 VAL A CA 1
ATOM 2350 C C . VAL A 1 289 ? 28.692 -23.428 14.514 1.00 27.59 289 VAL A C 1
ATOM 2352 O O . VAL A 1 289 ? 29.560 -22.664 14.933 1.00 27.59 289 VAL A O 1
ATOM 2355 N N . THR A 1 290 ? 28.244 -24.492 15.201 1.00 27.97 290 THR A N 1
ATOM 2356 C CA . THR A 1 290 ? 28.897 -25.372 16.213 1.00 27.97 290 THR A CA 1
ATOM 2357 C C . THR A 1 290 ? 29.029 -25.017 17.709 1.00 27.97 290 THR A C 1
ATOM 2359 O O . THR A 1 290 ? 29.746 -24.111 18.118 1.00 27.97 290 THR A O 1
ATOM 2362 N N . LEU A 1 291 ? 28.427 -25.917 18.510 1.00 30.42 291 LEU A N 1
ATOM 2363 C CA . LEU A 1 291 ? 28.722 -26.320 19.904 1.00 30.42 291 LEU A CA 1
ATOM 2364 C C . LEU A 1 291 ? 30.105 -27.005 20.026 1.00 30.42 291 LEU A C 1
ATOM 2366 O O . LEU A 1 291 ? 30.561 -27.577 19.029 1.00 30.42 291 LEU A O 1
ATOM 2370 N N . PRO A 1 292 ? 30.785 -26.978 21.196 1.00 34.09 292 PRO A N 1
ATOM 2371 C CA . PRO A 1 292 ? 30.517 -27.852 22.372 1.00 34.09 292 PRO A CA 1
ATOM 2372 C C . PRO A 1 292 ? 30.688 -27.087 23.717 1.00 34.09 292 PRO A C 1
ATOM 2374 O O . PRO A 1 292 ? 31.104 -25.936 23.705 1.00 34.09 292 PRO A O 1
ATOM 2377 N N . ASP A 1 293 ? 30.510 -27.582 24.944 1.00 25.11 293 ASP A N 1
ATOM 2378 C CA . ASP A 1 293 ? 29.866 -28.718 25.626 1.00 25.11 293 ASP A CA 1
ATOM 2379 C C . ASP A 1 293 ? 30.224 -28.522 27.130 1.00 25.11 293 ASP A C 1
ATOM 2381 O O . ASP A 1 293 ? 31.369 -28.169 27.414 1.00 25.11 293 ASP A O 1
ATOM 2385 N N . ASN A 1 294 ? 29.278 -28.778 28.052 1.00 27.55 294 ASN A N 1
ATOM 2386 C CA . ASN A 1 294 ? 29.401 -28.905 29.529 1.00 27.55 294 ASN A CA 1
ATOM 2387 C C . ASN A 1 294 ? 29.883 -27.666 30.342 1.00 27.55 294 ASN A C 1
ATOM 2389 O O . ASN A 1 294 ? 30.719 -26.894 29.899 1.00 27.55 294 ASN A O 1
ATOM 2393 N N . SER A 1 295 ? 29.421 -27.355 31.560 1.00 29.98 295 SER A N 1
ATOM 2394 C CA . SER A 1 295 ? 28.870 -28.163 32.658 1.00 29.98 295 SER A CA 1
ATOM 2395 C C . SER A 1 295 ? 28.192 -27.276 33.725 1.00 29.98 295 SER A C 1
ATOM 2397 O O . SER A 1 295 ? 28.702 -26.200 34.030 1.00 29.98 295 SER A O 1
ATOM 2399 N N . ASP A 1 296 ? 27.125 -27.814 34.323 1.00 28.33 296 ASP A N 1
ATOM 2400 C CA . ASP A 1 296 ? 26.767 -27.821 35.756 1.00 28.33 296 ASP A CA 1
ATOM 2401 C C . ASP A 1 296 ? 26.578 -26.522 36.563 1.00 28.33 296 ASP A C 1
ATOM 2403 O O . ASP A 1 296 ? 27.527 -25.808 36.876 1.00 28.33 296 ASP A O 1
ATOM 2407 N N . LEU A 1 297 ? 25.331 -26.314 37.018 1.00 34.16 297 LEU A N 1
ATOM 2408 C CA . LEU A 1 297 ? 24.871 -26.308 38.431 1.00 34.16 297 LEU A CA 1
ATOM 2409 C C . LEU A 1 297 ? 23.447 -25.705 38.455 1.00 34.16 297 LEU A C 1
ATOM 2411 O O . LEU A 1 297 ? 23.238 -24.588 37.993 1.00 34.16 297 LEU A O 1
ATOM 2415 N N . GLU A 1 298 ? 22.410 -26.519 38.702 1.00 30.16 298 GLU A N 1
ATOM 2416 C CA . GLU A 1 298 ? 21.730 -26.669 40.013 1.00 30.16 298 GLU A CA 1
ATOM 2417 C C . GLU A 1 298 ? 21.121 -25.335 40.514 1.00 30.16 298 GLU A C 1
ATOM 2419 O O . GLU A 1 298 ? 21.797 -24.320 40.583 1.00 30.16 298 GLU A O 1
ATOM 2424 N N . THR A 1 299 ? 19.856 -25.194 40.915 1.00 32.19 299 THR A N 1
ATOM 2425 C CA . THR A 1 299 ? 18.854 -26.139 41.434 1.00 32.19 299 THR A CA 1
ATOM 2426 C C . THR A 1 299 ? 17.532 -25.372 41.618 1.00 32.19 299 THR A C 1
ATOM 2428 O O . THR A 1 299 ? 17.579 -24.176 41.889 1.00 32.19 299 THR A O 1
ATOM 2431 N N . GLU A 1 300 ? 16.411 -26.111 41.573 1.00 29.83 300 GLU A N 1
ATOM 2432 C CA . GLU A 1 300 ? 15.182 -25.944 42.389 1.00 29.83 300 GLU A CA 1
ATOM 2433 C C . GLU A 1 300 ? 14.376 -24.635 42.269 1.00 29.83 300 GLU A C 1
ATOM 2435 O O . GLU A 1 300 ? 14.898 -23.534 42.259 1.00 29.83 300 GLU A O 1
ATOM 2440 N N . SER A 1 301 ? 13.049 -24.588 42.256 1.00 31.02 301 SER A N 1
ATOM 2441 C CA . SER A 1 301 ? 11.901 -25.474 42.509 1.00 31.02 301 SER A CA 1
ATOM 2442 C C . SER A 1 301 ? 10.686 -24.647 42.002 1.00 31.02 301 SER A C 1
ATOM 2444 O O . SER A 1 301 ? 10.837 -23.461 41.723 1.00 31.02 301 SER A O 1
ATOM 2446 N N . SER A 1 302 ? 9.440 -25.069 41.856 1.00 33.03 302 SER A N 1
ATOM 2447 C CA . SER A 1 302 ? 8.654 -26.242 42.212 1.00 33.03 302 SER A CA 1
ATOM 2448 C C . SER A 1 302 ? 7.337 -26.096 41.415 1.00 33.03 302 SER A C 1
ATOM 2450 O O . SER A 1 302 ? 6.870 -24.976 41.210 1.00 33.03 302 SER A O 1
ATOM 2452 N N . ASP A 1 303 ? 6.816 -27.214 40.903 1.00 32.44 303 ASP A N 1
ATOM 2453 C CA . ASP A 1 303 ? 5.455 -27.751 41.092 1.00 32.44 303 ASP A CA 1
ATOM 2454 C C . ASP A 1 303 ? 4.257 -26.781 41.233 1.00 32.44 303 ASP A C 1
ATOM 2456 O O . ASP A 1 303 ? 4.298 -25.780 41.931 1.00 32.44 303 ASP A O 1
ATOM 2460 N N . GLU A 1 304 ? 3.057 -27.041 40.718 1.00 33.94 304 GLU A N 1
ATOM 2461 C CA . GLU A 1 304 ? 2.431 -28.248 40.186 1.00 33.94 304 GLU A CA 1
ATOM 2462 C C . GLU A 1 304 ? 1.021 -27.838 39.700 1.00 33.94 304 GLU A C 1
ATOM 2464 O O . GLU A 1 304 ? 0.421 -26.927 40.271 1.00 33.94 304 GLU A O 1
ATOM 2469 N N . ARG A 1 305 ? 0.441 -28.652 38.799 1.00 31.41 305 ARG A N 1
ATOM 2470 C CA . ARG A 1 305 ? -1.010 -28.969 38.709 1.00 31.41 305 ARG A CA 1
ATOM 2471 C C . ARG A 1 305 ? -1.951 -27.852 38.222 1.00 31.41 305 ARG A C 1
ATOM 2473 O O . ARG A 1 305 ? -1.767 -26.678 38.467 1.00 31.41 305 ARG A O 1
ATOM 2480 N N . SER A 1 306 ? -3.061 -28.117 37.542 1.00 32.62 306 SER A N 1
ATOM 2481 C CA . SER A 1 306 ? -3.817 -29.331 37.221 1.00 32.62 306 SER A CA 1
ATOM 2482 C C . SER A 1 306 ? -4.782 -28.915 36.098 1.00 32.62 306 SER A C 1
ATOM 2484 O O . SER A 1 306 ? -5.394 -27.858 36.186 1.00 32.62 306 SER A O 1
ATOM 2486 N N . SER A 1 307 ? -4.772 -29.606 34.962 1.00 33.41 307 SER A N 1
ATOM 2487 C CA . SER A 1 307 ? -5.773 -30.603 34.544 1.00 33.41 307 SER A CA 1
ATOM 2488 C C . SER A 1 307 ? -7.193 -30.080 34.286 1.00 33.41 307 SER A C 1
ATOM 2490 O O . SER A 1 307 ? -7.777 -29.413 35.131 1.00 33.41 307 SER A O 1
ATOM 2492 N N . ILE A 1 308 ? -7.773 -30.648 33.216 1.00 32.44 308 ILE A N 1
ATOM 2493 C CA . ILE A 1 308 ? -9.175 -31.102 33.118 1.00 32.44 308 ILE A CA 1
ATOM 2494 C C . ILE A 1 308 ? -10.209 -29.981 32.869 1.00 32.44 308 ILE A C 1
ATOM 2496 O O . ILE A 1 308 ? -10.103 -28.907 33.431 1.00 32.44 308 ILE A O 1
ATOM 2500 N N . THR A 1 309 ? -11.296 -30.094 32.104 1.00 30.67 309 THR A N 1
ATOM 2501 C CA . THR A 1 309 ? -11.899 -31.057 31.167 1.00 30.67 309 THR A CA 1
ATOM 2502 C C . THR A 1 309 ? -13.266 -30.433 30.797 1.00 30.67 309 THR A C 1
ATOM 2504 O O . THR A 1 309 ? -13.834 -29.703 31.601 1.00 30.67 309 THR A O 1
ATOM 2507 N N . GLN A 1 310 ? -13.817 -30.799 29.634 1.00 30.84 310 GLN A N 1
ATOM 2508 C CA . GLN A 1 310 ? -15.261 -30.932 29.342 1.00 30.84 310 GLN A CA 1
ATOM 2509 C C . GLN A 1 310 ? -16.198 -29.725 29.070 1.00 30.84 310 GLN A C 1
ATOM 2511 O O . GLN A 1 310 ? -16.335 -28.790 29.844 1.00 30.84 310 GLN A O 1
ATOM 2516 N N . LEU A 1 311 ? -16.954 -29.938 27.977 1.00 33.41 311 LEU A N 1
ATOM 2517 C CA . LEU A 1 311 ? -18.422 -29.887 27.810 1.00 33.41 311 LEU A CA 1
ATOM 2518 C C . LEU A 1 311 ? -19.205 -28.586 28.045 1.00 33.41 311 LEU A C 1
ATOM 2520 O O . LEU A 1 311 ? -19.326 -28.093 29.156 1.00 33.41 311 LEU A O 1
ATOM 2524 N N . SER A 1 312 ? -19.950 -28.215 27.001 1.00 31.88 312 SER A N 1
ATOM 2525 C CA . SER A 1 312 ? -21.387 -27.884 27.044 1.00 31.88 312 SER A CA 1
ATOM 2526 C C . SER A 1 312 ? -21.883 -28.017 25.596 1.00 31.88 312 SER A C 1
ATOM 2528 O O . SER A 1 312 ? -21.357 -27.335 24.725 1.00 31.88 312 SER A O 1
ATOM 2530 N N . ASN A 1 313 ? -22.610 -29.065 25.199 1.00 32.88 313 ASN A N 1
ATOM 2531 C CA . ASN A 1 313 ? -24.053 -29.272 25.371 1.00 32.88 313 ASN A CA 1
ATOM 2532 C C . ASN A 1 313 ? -24.874 -27.989 25.213 1.00 32.88 313 ASN A C 1
ATOM 2534 O O . ASN A 1 313 ? -24.882 -27.143 26.103 1.00 32.88 313 ASN A O 1
ATOM 2538 N N . ASP A 1 314 ? -25.544 -27.920 24.063 1.00 36.56 314 ASP A N 1
ATOM 2539 C CA . ASP A 1 314 ? -26.653 -27.031 23.749 1.00 36.56 314 ASP A CA 1
ATOM 2540 C C . ASP A 1 314 ? -27.962 -27.831 23.801 1.00 36.56 314 ASP A C 1
ATOM 2542 O O . ASP A 1 314 ? -28.009 -29.031 23.505 1.00 36.56 314 ASP A O 1
ATOM 2546 N N . ASP A 1 315 ? -28.998 -27.112 24.205 1.00 36.38 315 ASP A N 1
ATOM 2547 C CA . ASP A 1 315 ? -30.333 -27.536 24.600 1.00 36.38 315 ASP A CA 1
ATOM 2548 C C . ASP A 1 315 ? -31.191 -28.194 23.505 1.00 36.38 315 ASP A C 1
ATOM 2550 O O . ASP A 1 315 ? -31.174 -27.821 22.329 1.00 36.38 315 ASP A O 1
ATOM 2554 N N . SER A 1 316 ? -32.098 -29.079 23.934 1.00 34.69 316 SER A N 1
ATOM 2555 C CA . SER A 1 316 ? -33.416 -29.217 23.304 1.00 34.69 316 SER A CA 1
ATOM 2556 C C . SER A 1 316 ? -34.481 -29.740 24.271 1.00 34.69 316 SER A C 1
ATOM 2558 O O . SER A 1 316 ? -34.469 -30.900 24.662 1.00 34.69 316 SER A O 1
ATOM 2560 N N . ILE A 1 317 ? -35.407 -28.833 24.598 1.00 43.44 317 ILE A N 1
ATOM 2561 C CA . ILE A 1 317 ? -36.865 -28.977 24.447 1.00 43.44 317 ILE A CA 1
ATOM 2562 C C . ILE A 1 317 ? -37.493 -30.253 25.042 1.00 43.44 317 ILE A C 1
ATOM 2564 O O . ILE A 1 317 ? -37.571 -31.279 24.367 1.00 43.44 317 ILE A O 1
ATOM 2568 N N . LEU A 1 318 ? -38.050 -30.134 26.254 1.00 43.19 318 LEU A N 1
ATOM 2569 C CA . LEU A 1 318 ? -39.494 -30.208 26.577 1.00 43.19 318 LEU A CA 1
ATOM 2570 C C . LEU A 1 318 ? -39.715 -30.041 28.085 1.00 43.19 318 LEU A C 1
ATOM 2572 O O . LEU A 1 318 ? -38.997 -30.696 28.869 1.00 43.19 318 LEU A O 1
#